Protein AF-A0A6V8CZD9-F1 (afdb_monomer_lite)

Secondary structure (DSSP, 8-state):
-TTHHHHHHHHHHHHIIIIIHHHHTTT-EEEEEEETTEEEEEES-SSHHHHHHHHTSTTTHHHHHHHHHHHHHHHHHHHHHHHHHTTSSSS--HHHHHHHHHHHHHHHHHHHHHHHHHHHS----S--S-TTTHHHHHHHHHHHHHHHHHHHHHHHHHHHHHTT--HHHHHHHHHHHHHHHHHHHHHHHHHHHHHHHHHHHHHHHTTPPPSS--SPPPHHHHHHHHHH-

Radius of gyration: 22.74 Å; chains: 1; bounding box: 54×52×62 Å

pLDDT: mean 83.93, std 11.44, range [39.75, 96.62]

Foldseek 3Di:
DLCPLLVQLVVVLVCCVVPPQLVVCAQPWDWDDPDDLDTAIDGQHNDSVSSVVVCVDPVNVVVVVLVSLLSSLVSSVVSQVVCVVVVVDPHHDPVSNVSSCCSNVVSLLLLLLVLLLPVPPDDDDPDDDDPPPPPVVSVVNSVVSSVVQLVVLVVQLVVCVVVVHDPVVSVVVSSCSSCVSNVVSVVVVVVVVVSLVLSQLVCQLVQHAHSSGNDGHDPVSNVVSVVVD

Sequence (229 aa):
MALIPFFFAATTAYLFWNSVVPRQLRGLQVAFQTGDKRYEVHNVTKSVDDARNLLQSKGMRFGVTTYLFALTGVLILVFEFLMTKYEFSNGYHAPSIIIALLFIAIPAIISSGSSLGAQVVKPLGDGKATLQNSDIWRNYSYVVLTIAWMIFVAIIAVLLSSQNIASPRVFSICAFVAFSPAILAYGRVLGSSWQALKQSSQKIAQGQASPFHNHQPNAKQQAIAQIVN

Structure (mmCIF, N/CA/C/O backbone):
data_AF-A0A6V8CZD9-F1
#
_entry.id   AF-A0A6V8CZD9-F1
#
loop_
_atom_site.group_PDB
_atom_site.id
_atom_site.type_symbol
_atom_site.label_atom_id
_atom_site.label_alt_id
_atom_site.label_comp_id
_atom_site.label_asym_id
_atom_site.label_entity_id
_atom_site.label_seq_id
_atom_site.pdbx_PDB_ins_code
_atom_site.Cartn_x
_atom_site.Cartn_y
_atom_site.Cartn_z
_atom_site.occupancy
_atom_site.B_iso_or_equiv
_atom_site.auth_seq_id
_atom_site.auth_comp_id
_atom_site.auth_asym_id
_atom_site.auth_atom_id
_atom_site.pdbx_PDB_model_num
ATOM 1 N N . MET A 1 1 ? 0.560 -9.466 -28.053 1.00 59.09 1 MET A N 1
ATOM 2 C CA . MET A 1 1 ? -0.791 -8.886 -27.845 1.00 59.09 1 MET A CA 1
ATOM 3 C C . MET A 1 1 ? -0.796 -8.139 -26.511 1.00 59.09 1 MET A C 1
ATOM 5 O O . MET A 1 1 ? -1.166 -8.706 -25.491 1.00 59.09 1 MET A O 1
ATOM 9 N N . ALA A 1 2 ? -0.355 -6.878 -26.497 1.00 68.88 2 ALA A N 1
ATOM 10 C CA . ALA A 1 2 ? -0.074 -6.143 -25.256 1.00 68.88 2 ALA A CA 1
ATOM 11 C C . ALA A 1 2 ? -1.314 -5.818 -24.396 1.00 68.88 2 ALA A C 1
ATOM 13 O O . ALA A 1 2 ? -1.162 -5.463 -23.238 1.00 68.88 2 ALA A O 1
ATOM 14 N N . LEU A 1 3 ? -2.534 -5.932 -24.939 1.00 80.31 3 LEU A N 1
ATOM 15 C CA . LEU A 1 3 ? -3.785 -5.561 -24.258 1.00 80.31 3 LEU A CA 1
ATOM 16 C C . LEU A 1 3 ? -4.370 -6.670 -23.369 1.00 80.31 3 LEU A C 1
ATOM 18 O O . LEU A 1 3 ? -5.167 -6.390 -22.474 1.00 80.31 3 LEU A O 1
ATOM 22 N N . ILE A 1 4 ? -3.974 -7.923 -23.596 1.00 86.06 4 ILE A N 1
ATOM 23 C CA . ILE A 1 4 ? -4.548 -9.081 -22.900 1.00 86.06 4 ILE A CA 1
ATOM 24 C C . ILE A 1 4 ? -4.240 -9.051 -21.386 1.00 86.06 4 ILE A C 1
ATOM 26 O O . ILE A 1 4 ? -5.175 -9.222 -20.599 1.00 86.06 4 ILE A O 1
ATOM 30 N N . PRO A 1 5 ? -3.000 -8.757 -20.936 1.00 87.38 5 PRO A N 1
ATOM 31 C CA . PRO A 1 5 ? -2.693 -8.628 -19.510 1.00 87.38 5 PRO A CA 1
ATOM 32 C C . PRO A 1 5 ? -3.523 -7.547 -18.814 1.00 87.38 5 PRO A C 1
ATOM 34 O O . PRO A 1 5 ? -3.985 -7.756 -17.695 1.00 87.38 5 PRO A O 1
ATOM 37 N N . PHE A 1 6 ? -3.784 -6.423 -19.489 1.00 90.62 6 PHE A N 1
ATOM 38 C CA . PHE A 1 6 ? -4.622 -5.353 -18.943 1.00 90.62 6 PHE A CA 1
ATOM 39 C C . PHE A 1 6 ? -6.068 -5.794 -18.758 1.00 90.62 6 PHE A C 1
ATOM 41 O O . PHE A 1 6 ? -6.658 -5.513 -17.718 1.00 90.62 6 PHE A O 1
ATOM 48 N N . PHE A 1 7 ? -6.635 -6.502 -19.737 1.00 92.06 7 PHE A N 1
ATOM 49 C CA . PHE A 1 7 ? -8.008 -6.992 -19.648 1.00 92.06 7 PHE A CA 1
ATOM 50 C C . PHE A 1 7 ? -8.188 -7.967 -18.477 1.00 92.06 7 PHE A C 1
ATOM 52 O O . PHE A 1 7 ? -9.113 -7.811 -17.673 1.00 92.06 7 PHE A O 1
ATOM 59 N N . PHE A 1 8 ? -7.278 -8.936 -18.328 1.00 92.44 8 PHE A N 1
ATOM 60 C CA . PHE A 1 8 ? -7.327 -9.878 -17.209 1.00 92.44 8 PHE A CA 1
ATOM 61 C C . PHE A 1 8 ? -7.055 -9.201 -15.865 1.00 92.44 8 PHE A C 1
ATOM 63 O O . PHE A 1 8 ? -7.759 -9.487 -14.893 1.00 92.44 8 PHE A O 1
ATOM 70 N N . ALA A 1 9 ? -6.101 -8.268 -15.802 1.00 93.19 9 ALA A N 1
ATOM 71 C CA . ALA A 1 9 ? -5.822 -7.499 -14.593 1.00 93.19 9 ALA A CA 1
ATOM 72 C C . ALA A 1 9 ? -7.031 -6.663 -14.161 1.00 93.19 9 ALA A C 1
ATOM 74 O O . ALA A 1 9 ? -7.436 -6.741 -13.003 1.00 93.19 9 ALA A O 1
ATOM 75 N N . ALA A 1 10 ? -7.653 -5.928 -15.086 1.00 92.56 10 ALA A N 1
ATOM 76 C CA . ALA A 1 10 ? -8.826 -5.104 -14.812 1.00 92.56 10 ALA A CA 1
ATOM 77 C C . ALA A 1 10 ? -10.026 -5.952 -14.370 1.00 92.56 10 ALA A C 1
ATOM 79 O O . ALA A 1 10 ? -10.669 -5.636 -13.370 1.00 92.56 10 ALA A O 1
ATOM 80 N N . THR A 1 11 ? -10.292 -7.065 -15.061 1.00 93.31 11 THR A N 1
ATOM 81 C CA . THR A 1 11 ? -11.388 -7.981 -14.707 1.00 93.31 11 THR A CA 1
ATOM 82 C C . THR A 1 11 ? -11.168 -8.592 -13.324 1.00 93.31 11 THR A C 1
ATOM 84 O O . THR A 1 11 ? -12.071 -8.595 -12.487 1.00 93.31 11 THR A O 1
ATOM 87 N N . THR A 1 12 ? -9.949 -9.054 -13.039 1.00 93.25 12 THR A N 1
ATOM 88 C CA . THR A 1 12 ? -9.606 -9.653 -11.742 1.00 93.25 12 THR A CA 1
ATOM 89 C C . THR A 1 12 ? -9.672 -8.621 -10.617 1.00 93.25 12 THR A C 1
ATOM 91 O O . THR A 1 12 ? -10.257 -8.895 -9.570 1.00 93.25 12 THR A O 1
ATOM 94 N N . ALA A 1 13 ? -9.148 -7.411 -10.837 1.00 92.25 13 ALA A N 1
ATOM 95 C CA . ALA A 1 13 ? -9.228 -6.314 -9.876 1.00 92.25 13 ALA A CA 1
ATOM 96 C C . ALA A 1 13 ? -10.684 -5.907 -9.597 1.00 92.25 13 ALA A C 1
ATOM 98 O O . ALA A 1 13 ? -11.055 -5.699 -8.442 1.00 92.25 13 ALA A O 1
ATOM 99 N N . TYR A 1 14 ? -11.532 -5.860 -10.629 1.00 91.38 14 TYR A N 1
ATOM 100 C CA . TYR A 1 14 ? -12.960 -5.575 -10.489 1.00 91.38 14 TYR A CA 1
ATOM 101 C C . TYR A 1 14 ? -13.687 -6.645 -9.661 1.00 91.38 14 TYR A C 1
ATOM 103 O O . TYR A 1 14 ? -14.445 -6.316 -8.744 1.00 91.38 14 TYR A O 1
ATOM 111 N N . LEU A 1 15 ? -13.424 -7.929 -9.929 1.00 91.50 15 LEU A N 1
ATOM 112 C CA . LEU A 1 15 ? -13.986 -9.038 -9.152 1.00 91.50 15 LEU A CA 1
ATOM 113 C C . LEU A 1 15 ? -13.531 -8.990 -7.691 1.00 91.50 15 LEU A C 1
ATOM 115 O O . LEU A 1 15 ? -14.349 -9.169 -6.782 1.00 91.50 15 LEU A O 1
ATOM 119 N N . PHE A 1 16 ? -12.248 -8.704 -7.466 1.00 89.19 16 PHE A N 1
ATOM 120 C CA . PHE A 1 16 ? -11.675 -8.563 -6.134 1.00 89.19 16 PHE A CA 1
ATOM 121 C C . PHE A 1 16 ? -12.338 -7.417 -5.360 1.00 89.19 16 PHE A C 1
ATOM 123 O O . PHE A 1 16 ? -12.769 -7.600 -4.220 1.00 89.19 16 PHE A O 1
ATOM 130 N N . TRP A 1 17 ? -12.500 -6.263 -6.006 1.00 86.81 17 TRP A N 1
ATOM 131 C CA . TRP A 1 17 ? -13.167 -5.094 -5.443 1.00 86.81 17 TRP A CA 1
ATOM 132 C C . TRP A 1 17 ? -14.630 -5.357 -5.079 1.00 86.81 17 TRP A C 1
ATOM 134 O O . TRP A 1 17 ? -15.055 -5.035 -3.975 1.00 86.81 17 TRP A O 1
ATOM 144 N N . ASN A 1 18 ? -15.411 -5.940 -5.988 1.00 86.12 18 ASN A N 1
ATOM 145 C CA . ASN A 1 18 ? -16.847 -6.101 -5.769 1.00 86.12 18 ASN A CA 1
ATOM 146 C C . ASN A 1 18 ? -17.173 -7.242 -4.792 1.00 86.12 18 ASN A C 1
ATOM 148 O O . ASN A 1 18 ? -18.186 -7.184 -4.099 1.00 86.12 18 ASN A O 1
ATOM 152 N N . SER A 1 19 ? -16.327 -8.276 -4.735 1.00 84.75 19 SER A N 1
ATOM 153 C CA . SER A 1 19 ? -16.650 -9.515 -4.017 1.00 84.75 19 SER A CA 1
ATOM 154 C C . SER A 1 19 ? -15.797 -9.742 -2.778 1.00 84.75 19 SER A C 1
ATOM 156 O O . SER A 1 19 ? -16.325 -10.158 -1.751 1.00 84.75 19 SER A O 1
ATOM 158 N N . VAL A 1 20 ? -14.485 -9.513 -2.855 1.00 86.88 20 VAL A N 1
ATOM 159 C CA . VAL A 1 20 ? -13.558 -9.905 -1.785 1.00 86.88 20 VAL A CA 1
ATOM 160 C C . VAL A 1 20 ? -13.459 -8.803 -0.738 1.00 86.88 20 VAL A C 1
ATOM 162 O O . VAL A 1 20 ? -13.725 -9.065 0.432 1.00 86.88 20 VAL A O 1
ATOM 165 N N . VAL A 1 21 ? -13.156 -7.566 -1.143 1.00 85.81 21 VAL A N 1
ATOM 166 C CA . VAL A 1 21 ? -12.908 -6.453 -0.204 1.00 85.81 21 VAL A CA 1
ATOM 167 C C . VAL A 1 21 ? -14.079 -6.216 0.769 1.00 85.81 21 VAL A C 1
ATOM 169 O O . VAL A 1 21 ? -13.838 -6.184 1.977 1.00 85.81 21 VAL A O 1
ATOM 172 N N . PRO A 1 22 ? -15.350 -6.134 0.326 1.00 86.06 22 PRO A N 1
ATOM 173 C CA . PRO A 1 22 ? -16.466 -5.871 1.233 1.00 86.06 22 PRO A CA 1
ATOM 174 C C . PRO A 1 22 ? -16.737 -7.044 2.182 1.00 86.06 22 PRO A C 1
ATOM 176 O O . PRO A 1 22 ? -17.148 -6.840 3.322 1.00 86.06 22 PRO A O 1
ATOM 179 N N . ARG A 1 23 ? -16.472 -8.284 1.742 1.00 87.25 23 ARG A N 1
ATOM 180 C CA . ARG A 1 23 ? -16.624 -9.480 2.584 1.00 87.25 23 ARG A CA 1
ATOM 181 C C . ARG A 1 23 ? -15.571 -9.542 3.686 1.00 87.25 23 ARG A C 1
ATOM 183 O O . ARG A 1 23 ? -15.912 -9.937 4.795 1.00 87.25 23 ARG A O 1
ATOM 190 N N . GLN A 1 24 ? -14.334 -9.128 3.399 1.00 84.69 24 GLN A N 1
ATOM 191 C CA . GLN A 1 24 ? -13.255 -9.069 4.396 1.00 84.69 24 GLN A CA 1
ATOM 192 C C . GLN A 1 24 ? -13.510 -8.014 5.478 1.00 84.69 24 GLN A C 1
ATOM 194 O O . GLN A 1 24 ? -13.049 -8.152 6.604 1.00 84.69 24 GLN A O 1
ATOM 199 N N . LEU A 1 25 ? -14.270 -6.971 5.146 1.00 82.94 25 LEU A N 1
ATOM 200 C CA . LEU A 1 25 ? -14.607 -5.886 6.064 1.00 82.94 25 LEU A CA 1
ATOM 201 C C . LEU A 1 25 ? -15.956 -6.081 6.760 1.00 82.94 25 LEU A C 1
ATOM 203 O O . LEU A 1 25 ? -16.438 -5.154 7.405 1.00 82.94 25 LEU A O 1
ATOM 207 N N . ARG A 1 26 ? -16.587 -7.254 6.640 1.00 85.06 26 ARG A N 1
ATOM 208 C CA . ARG A 1 26 ? -17.823 -7.575 7.363 1.00 85.06 26 ARG A CA 1
ATOM 209 C C . ARG A 1 26 ? -17.506 -7.849 8.834 1.00 85.06 26 ARG A C 1
ATOM 211 O O . ARG A 1 26 ? -16.735 -8.757 9.128 1.00 85.06 26 ARG A O 1
ATOM 218 N N . GLY A 1 27 ? -18.164 -7.131 9.744 1.00 81.31 27 GLY A N 1
ATOM 219 C CA . GLY A 1 27 ? -17.922 -7.268 11.184 1.00 81.31 27 GLY A CA 1
ATOM 220 C C . GLY A 1 27 ? -16.713 -6.465 11.663 1.00 81.31 27 GLY A C 1
ATOM 221 O O . GLY A 1 27 ? -16.071 -6.849 12.638 1.00 81.31 27 GLY A O 1
ATOM 222 N N . LEU A 1 28 ? -16.377 -5.374 10.967 1.00 83.31 28 LEU A N 1
ATOM 223 C CA . LEU A 1 28 ? -15.289 -4.486 11.355 1.00 83.31 28 LEU A CA 1
ATOM 224 C C . LEU A 1 28 ? -15.624 -3.832 12.699 1.00 83.31 28 LEU A C 1
ATOM 226 O O . LEU A 1 28 ? -16.658 -3.177 12.846 1.00 83.31 28 LEU A O 1
ATOM 230 N N . GLN A 1 29 ? -14.723 -3.991 13.662 1.00 81.88 29 GLN A N 1
ATOM 231 C CA . GLN A 1 29 ? -14.836 -3.444 15.008 1.00 81.88 29 GLN A CA 1
ATOM 232 C C . GLN A 1 29 ? -13.717 -2.444 15.264 1.00 81.88 29 GLN A C 1
ATOM 234 O O . GLN A 1 29 ? -12.562 -2.697 14.924 1.00 81.88 29 GLN A O 1
ATOM 239 N N . VAL A 1 30 ? -14.058 -1.319 15.887 1.00 78.38 30 VAL A N 1
ATOM 240 C CA . VAL A 1 30 ? -13.087 -0.320 16.344 1.00 78.38 30 VAL A CA 1
ATOM 241 C C . VAL A 1 30 ? -13.185 -0.212 17.855 1.00 78.38 30 VAL A C 1
ATOM 243 O O . VAL A 1 30 ? -14.279 -0.096 18.399 1.00 78.38 30 VAL A O 1
ATOM 246 N N . ALA A 1 31 ? -12.036 -0.267 18.524 1.00 77.50 31 ALA A N 1
ATOM 247 C CA . ALA A 1 31 ? -11.925 -0.124 19.967 1.00 77.50 31 ALA A CA 1
ATOM 248 C C . ALA A 1 31 ? -11.408 1.279 20.310 1.00 77.50 31 ALA A C 1
ATOM 250 O O . ALA A 1 31 ? -10.300 1.645 19.917 1.00 77.50 31 ALA A O 1
ATOM 251 N N . PHE A 1 32 ? -12.192 2.048 21.059 1.00 77.19 32 PHE A N 1
ATOM 252 C CA . PHE A 1 32 ? -11.796 3.342 21.607 1.00 77.19 32 PHE A CA 1
ATOM 253 C C . PHE A 1 32 ? -11.328 3.177 23.045 1.00 77.19 32 PHE A C 1
ATOM 255 O O . PHE A 1 32 ? -11.946 2.454 23.820 1.00 77.19 32 PHE A O 1
ATOM 262 N N . GLN A 1 33 ? -10.238 3.844 23.413 1.00 74.75 33 GLN A N 1
ATOM 263 C CA . GLN A 1 33 ? -9.756 3.843 24.788 1.00 74.75 33 GLN A CA 1
ATOM 264 C C . GLN A 1 33 ? -10.493 4.924 25.594 1.00 74.75 33 GLN A C 1
ATOM 266 O O . GLN A 1 33 ? -10.254 6.111 25.394 1.00 74.75 33 GLN A O 1
ATOM 271 N N . THR A 1 34 ? -11.364 4.516 26.518 1.00 75.56 34 THR A N 1
ATOM 272 C CA . THR A 1 34 ? -12.165 5.418 27.377 1.00 75.56 34 THR A CA 1
ATOM 273 C C . THR A 1 34 ? -11.516 5.643 28.754 1.00 75.56 34 THR A C 1
ATOM 275 O O . THR A 1 34 ? -11.929 6.509 29.519 1.00 75.56 34 THR A O 1
ATOM 278 N N . GLY A 1 35 ? -10.479 4.874 29.105 1.00 75.25 35 GLY A N 1
ATOM 279 C CA . GLY A 1 35 ? -9.715 5.046 30.345 1.00 75.25 35 GLY A CA 1
ATOM 280 C C . GLY A 1 35 ? -8.470 4.160 30.403 1.00 75.25 35 GLY A C 1
ATOM 281 O O . GLY A 1 35 ? -8.126 3.501 29.417 1.00 75.25 35 GLY A O 1
ATOM 282 N N . ASP A 1 36 ? -7.800 4.114 31.559 1.00 76.12 36 ASP A N 1
ATOM 283 C CA . ASP A 1 36 ? -6.637 3.239 31.746 1.00 76.12 36 ASP A CA 1
ATOM 284 C C . ASP A 1 36 ? -7.051 1.773 31.558 1.00 76.12 36 ASP A C 1
ATOM 286 O O . ASP A 1 36 ? -7.856 1.234 32.323 1.00 76.12 36 ASP A O 1
ATOM 290 N N . LYS A 1 37 ? -6.577 1.170 30.461 1.00 67.19 37 LYS A N 1
ATOM 291 C CA . LYS A 1 37 ? -6.957 -0.175 30.005 1.00 67.19 37 LYS A CA 1
ATOM 292 C C . LYS A 1 37 ? -8.479 -0.376 29.987 1.00 67.19 37 LYS A C 1
ATOM 294 O O . LYS A 1 37 ? -8.981 -1.413 30.406 1.00 67.19 37 LYS A O 1
ATOM 299 N N . ARG A 1 38 ? -9.268 0.608 29.559 1.00 73.50 38 ARG A N 1
ATOM 300 C CA . ARG A 1 38 ? -10.705 0.408 29.307 1.00 73.50 38 ARG A CA 1
ATOM 301 C C . ARG A 1 38 ? -11.004 0.754 27.865 1.00 73.50 38 ARG A C 1
ATOM 303 O O . ARG A 1 38 ? -10.753 1.880 27.449 1.00 73.50 38 ARG A O 1
ATOM 310 N N . TYR A 1 39 ? -11.533 -0.230 27.144 1.00 77.31 39 TYR A N 1
ATOM 311 C CA . TYR A 1 39 ? -11.883 -0.102 25.740 1.00 77.31 39 TYR A CA 1
ATOM 312 C C . TYR A 1 39 ? -13.386 -0.233 25.546 1.00 77.31 39 TYR A C 1
ATOM 314 O O . TYR A 1 39 ? -14.012 -1.121 26.127 1.00 77.31 39 TYR A O 1
ATOM 322 N N . GLU A 1 40 ? -13.933 0.629 24.704 1.00 78.69 40 GLU A N 1
ATOM 323 C CA . GLU A 1 40 ? -15.295 0.560 24.200 1.00 78.69 40 GLU A CA 1
ATOM 324 C C . GLU A 1 40 ? -15.244 0.160 22.726 1.00 78.69 40 GLU A C 1
ATOM 326 O O . GLU A 1 40 ? -14.544 0.790 21.933 1.00 78.69 40 GLU A O 1
ATOM 331 N N . VAL A 1 41 ? -15.928 -0.925 22.363 1.00 78.75 41 VAL A N 1
ATOM 332 C CA . VAL A 1 41 ? -15.875 -1.476 21.006 1.00 78.75 41 VAL A CA 1
ATOM 333 C C . VAL A 1 41 ? -17.155 -1.136 20.270 1.00 78.75 41 VAL A C 1
ATOM 335 O O . VAL A 1 41 ? -18.250 -1.501 20.693 1.00 78.75 41 VAL A O 1
ATOM 338 N N . HIS A 1 42 ? -17.014 -0.446 19.145 1.00 80.94 42 HIS A N 1
ATOM 339 C CA . HIS A 1 42 ? -18.118 -0.098 18.263 1.00 80.94 42 HIS A CA 1
ATOM 340 C C . HIS A 1 42 ? -18.019 -0.931 16.987 1.00 80.94 42 HIS A C 1
ATOM 342 O O . HIS A 1 42 ? -16.967 -1.010 16.350 1.00 80.94 42 HIS A O 1
ATOM 348 N N . ASN A 1 43 ? -19.129 -1.563 16.605 1.00 78.50 43 ASN A N 1
ATOM 349 C CA . ASN A 1 43 ? -19.229 -2.239 15.315 1.00 78.50 43 ASN A CA 1
ATOM 350 C C . ASN A 1 43 ? -19.420 -1.183 14.224 1.00 78.50 43 ASN A C 1
ATOM 352 O O . ASN A 1 43 ? -20.449 -0.510 14.191 1.00 78.50 43 ASN A O 1
ATOM 356 N N . VAL A 1 44 ? -18.443 -1.066 13.329 1.00 79.25 44 VAL A N 1
ATOM 357 C CA . VAL A 1 44 ? -18.477 -0.133 12.196 1.00 79.25 44 VAL A CA 1
ATOM 358 C C . VAL A 1 44 ? -19.282 -0.715 11.036 1.00 79.25 44 VAL A C 1
ATOM 360 O O . VAL A 1 44 ? -19.973 0.020 10.338 1.00 79.25 44 VAL A O 1
ATOM 363 N N . THR A 1 45 ? -19.232 -2.034 10.835 1.00 83.00 45 THR A N 1
ATOM 364 C CA . THR A 1 45 ? -19.984 -2.723 9.776 1.00 83.00 45 THR A CA 1
ATOM 365 C C . THR A 1 45 ? -20.658 -3.972 10.337 1.00 83.00 45 THR A C 1
ATOM 367 O O . THR A 1 45 ? -20.028 -4.776 11.027 1.00 83.00 45 THR A O 1
ATOM 370 N N . LYS A 1 46 ? -21.947 -4.165 10.044 1.00 82.75 46 LYS A N 1
ATOM 371 C CA . LYS A 1 46 ? -22.678 -5.392 10.411 1.00 82.75 46 LYS A CA 1
ATOM 372 C C . LYS A 1 46 ? -22.890 -6.283 9.191 1.00 82.75 46 LYS A C 1
ATOM 374 O O . LYS A 1 46 ? -22.794 -7.505 9.292 1.00 82.75 46 LYS A O 1
ATOM 379 N N . SER A 1 47 ? -23.128 -5.672 8.033 1.00 89.12 47 SER A N 1
ATOM 380 C CA . SER A 1 47 ? -23.352 -6.352 6.757 1.00 89.12 47 SER A CA 1
ATOM 381 C C . SER A 1 47 ? -22.247 -6.065 5.729 1.00 89.12 47 SER A C 1
ATOM 383 O O . SER A 1 47 ? -21.389 -5.199 5.915 1.00 89.12 47 SER A O 1
ATOM 385 N N . VAL A 1 48 ? -22.263 -6.817 4.624 1.00 85.12 48 VAL A N 1
ATOM 386 C CA . VAL A 1 48 ? -21.396 -6.557 3.459 1.00 85.12 48 VAL A CA 1
ATOM 387 C C . VAL A 1 48 ? -21.773 -5.229 2.789 1.00 85.12 48 VAL A C 1
ATOM 389 O O . VAL A 1 48 ? -20.896 -4.523 2.293 1.00 85.12 48 VAL A O 1
ATOM 392 N N . ASP A 1 49 ? -23.055 -4.861 2.824 1.00 86.19 49 ASP A N 1
ATOM 393 C CA . ASP A 1 49 ? -23.552 -3.605 2.259 1.00 86.19 49 ASP A CA 1
ATOM 394 C C . ASP A 1 49 ? -23.091 -2.397 3.080 1.00 86.19 49 ASP A C 1
ATOM 396 O O . ASP A 1 49 ? -22.664 -1.397 2.505 1.00 86.19 49 ASP A O 1
ATOM 400 N N . ASP A 1 50 ? -23.047 -2.513 4.412 1.00 86.81 50 ASP A N 1
ATOM 401 C CA . ASP A 1 50 ? -22.474 -1.477 5.284 1.00 86.81 50 ASP A CA 1
ATOM 402 C C . ASP A 1 50 ? -20.996 -1.248 4.954 1.00 86.81 50 ASP A C 1
ATOM 404 O O . ASP A 1 50 ? -20.546 -0.109 4.827 1.00 86.81 50 ASP A O 1
ATOM 408 N N . ALA A 1 51 ? -20.238 -2.335 4.767 1.00 85.38 51 ALA A N 1
ATOM 409 C CA . ALA A 1 51 ? -18.839 -2.260 4.365 1.00 85.38 51 ALA A CA 1
ATOM 410 C C . ALA A 1 51 ? -18.683 -1.603 2.987 1.00 85.38 51 ALA A C 1
ATOM 412 O O . ALA A 1 51 ? -17.813 -0.753 2.804 1.00 85.38 51 ALA A O 1
ATOM 413 N N . ARG A 1 52 ? -19.552 -1.932 2.024 1.00 85.81 52 ARG A N 1
ATOM 414 C CA . ARG A 1 52 ? -19.555 -1.300 0.699 1.00 85.81 52 ARG A CA 1
A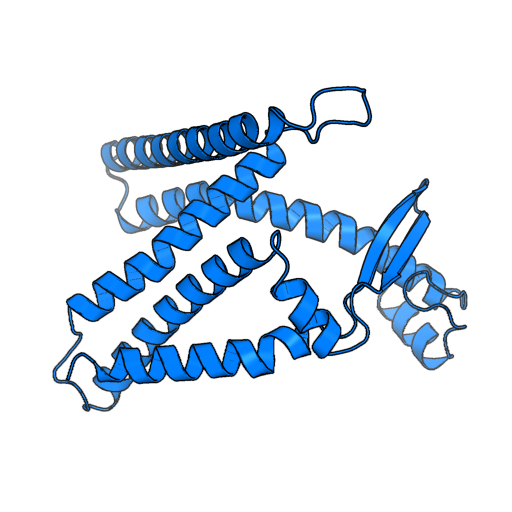TOM 415 C C . ARG A 1 52 ? -19.842 0.201 0.788 1.00 85.81 52 ARG A C 1
ATOM 417 O O . ARG A 1 52 ? -19.110 0.988 0.189 1.00 85.81 52 ARG A O 1
ATOM 424 N N . ASN A 1 53 ? -20.842 0.599 1.572 1.00 87.50 53 ASN A N 1
ATOM 425 C CA . ASN A 1 53 ? -21.197 2.001 1.798 1.00 87.50 53 ASN A CA 1
ATOM 426 C C . ASN A 1 53 ? -20.054 2.773 2.472 1.00 87.50 53 ASN A C 1
ATOM 428 O O . ASN A 1 53 ? -19.718 3.882 2.049 1.00 87.50 53 ASN A O 1
ATOM 432 N N . LEU A 1 54 ? -19.393 2.166 3.463 1.00 86.25 54 LEU A N 1
ATOM 433 C CA . LEU A 1 54 ? -18.226 2.743 4.130 1.00 86.25 54 LEU A CA 1
ATOM 434 C C . LEU A 1 54 ? -17.069 2.968 3.151 1.00 86.25 54 LEU A C 1
ATOM 436 O O . LEU A 1 54 ? -16.477 4.049 3.127 1.00 86.25 54 LEU A O 1
ATOM 440 N N . LEU A 1 55 ? -16.760 1.977 2.314 1.00 85.00 55 LEU A N 1
ATOM 441 C CA . LEU A 1 55 ? -15.698 2.083 1.313 1.00 85.00 55 LEU A CA 1
ATOM 442 C C . LEU A 1 55 ? -16.000 3.134 0.235 1.00 85.00 55 LEU A C 1
ATOM 444 O O . LEU A 1 55 ? -15.087 3.769 -0.292 1.00 85.00 55 LEU A O 1
ATOM 448 N N . GLN A 1 56 ? -17.280 3.346 -0.073 1.00 84.56 56 GLN A N 1
ATOM 449 C CA . GLN A 1 56 ? -17.748 4.378 -0.995 1.00 84.56 56 GLN A CA 1
ATOM 450 C C . GLN A 1 56 ? -17.875 5.765 -0.347 1.00 84.56 56 GLN A C 1
ATOM 452 O O . GLN A 1 56 ? -18.240 6.722 -1.036 1.00 84.56 56 GLN A O 1
ATOM 457 N N . SER A 1 57 ? -17.560 5.925 0.940 1.00 86.81 57 SER A N 1
ATOM 458 C CA . SER A 1 57 ? -17.567 7.231 1.603 1.00 86.81 57 SER A CA 1
ATOM 459 C C . SER A 1 57 ? -16.444 8.143 1.088 1.00 86.81 57 SER A C 1
ATOM 461 O O . SER A 1 57 ? -15.374 7.686 0.678 1.00 86.81 57 SER A O 1
ATOM 463 N N . LYS A 1 58 ? -16.665 9.465 1.123 1.00 75.81 58 LYS A N 1
ATOM 464 C CA . LYS A 1 58 ? -15.721 10.470 0.590 1.00 75.81 58 LYS A CA 1
ATOM 465 C C . LYS A 1 58 ? -14.310 10.349 1.191 1.00 75.81 58 LYS A C 1
ATOM 467 O O . LYS A 1 58 ? -13.340 10.555 0.471 1.00 75.81 58 LYS A O 1
ATOM 472 N N . GLY A 1 59 ? -14.199 9.977 2.469 1.00 75.81 59 GLY A N 1
ATOM 473 C CA . GLY A 1 59 ? -12.912 9.801 3.153 1.00 75.81 59 GLY A CA 1
ATOM 474 C C . GLY A 1 59 ? -12.159 8.524 2.762 1.00 75.81 59 GLY A C 1
ATOM 475 O O . GLY A 1 59 ? -10.933 8.525 2.747 1.00 75.81 59 GLY A O 1
ATOM 476 N N . MET A 1 60 ? -12.871 7.451 2.402 1.00 81.50 60 MET A N 1
ATOM 477 C CA . MET A 1 60 ? -12.269 6.138 2.132 1.00 81.50 60 MET A CA 1
ATOM 478 C C . MET A 1 60 ? -11.941 5.916 0.648 1.00 81.50 60 MET A C 1
ATOM 480 O O . MET A 1 60 ? -11.003 5.186 0.323 1.00 81.50 60 MET A O 1
ATOM 484 N N . ARG A 1 61 ? -12.651 6.602 -0.263 1.00 81.12 61 ARG A N 1
ATOM 485 C CA . ARG A 1 61 ? -12.454 6.497 -1.724 1.00 81.12 61 ARG A CA 1
ATOM 486 C C . ARG A 1 61 ? -11.001 6.661 -2.154 1.00 81.12 61 ARG A C 1
ATOM 488 O O . ARG A 1 61 ? -10.554 5.940 -3.041 1.00 81.12 61 ARG A O 1
ATOM 495 N N . PHE A 1 62 ? -10.266 7.587 -1.540 1.00 80.88 62 PHE A N 1
ATOM 496 C CA . PHE A 1 62 ? -8.870 7.837 -1.900 1.00 80.88 62 PHE A CA 1
ATOM 497 C C . PHE A 1 62 ? -7.966 6.643 -1.566 1.00 80.88 62 PHE A C 1
ATOM 499 O O . PHE A 1 62 ? -7.224 6.174 -2.430 1.00 80.88 62 PHE A O 1
ATOM 506 N N . GLY A 1 63 ? -8.076 6.103 -0.347 1.00 82.62 63 GLY A N 1
ATOM 507 C CA . GLY A 1 63 ? -7.313 4.924 0.074 1.00 82.62 63 GLY A CA 1
ATOM 508 C C . GLY A 1 63 ? -7.668 3.690 -0.752 1.00 82.62 63 GLY A C 1
ATOM 509 O O . GLY A 1 63 ? -6.783 2.991 -1.238 1.00 82.62 63 GLY A O 1
ATOM 510 N N . VAL A 1 64 ? -8.962 3.484 -1.003 1.00 86.31 64 VAL A N 1
ATOM 511 C CA . VAL A 1 64 ? -9.466 2.402 -1.861 1.00 86.31 64 VAL A CA 1
ATOM 512 C C . VAL A 1 64 ? -8.915 2.501 -3.278 1.00 86.31 64 VAL A C 1
ATOM 514 O O . VAL A 1 64 ? -8.422 1.516 -3.814 1.00 86.31 64 VAL A O 1
ATOM 517 N N . THR A 1 65 ? -8.980 3.682 -3.891 1.00 88.00 65 THR A N 1
ATOM 518 C CA . THR A 1 65 ? -8.498 3.884 -5.262 1.00 88.00 65 THR A CA 1
ATOM 519 C C . THR A 1 65 ? -7.000 3.606 -5.330 1.00 88.00 65 THR A C 1
ATOM 521 O O . THR A 1 65 ? -6.561 2.814 -6.153 1.00 88.00 65 THR A O 1
ATOM 524 N N . THR A 1 66 ? -6.229 4.167 -4.397 1.00 89.12 66 THR A N 1
ATOM 525 C CA . THR A 1 66 ? -4.779 3.947 -4.277 1.00 89.12 66 THR A CA 1
ATOM 526 C C . THR A 1 66 ? -4.434 2.457 -4.160 1.00 89.12 66 THR A C 1
ATOM 528 O O . THR A 1 66 ? -3.541 1.969 -4.853 1.00 89.12 66 THR A O 1
ATOM 531 N N . TYR A 1 67 ? -5.193 1.712 -3.351 1.00 89.38 67 TYR A N 1
ATOM 532 C CA . TYR A 1 67 ? -5.069 0.261 -3.237 1.00 89.38 67 TYR A CA 1
ATOM 533 C C . TYR A 1 67 ? -5.376 -0.464 -4.556 1.00 89.38 67 TYR A C 1
ATOM 535 O O . TYR A 1 67 ? -4.605 -1.326 -4.975 1.00 89.38 67 TYR A O 1
ATOM 543 N N . LEU A 1 68 ? -6.471 -0.109 -5.235 1.00 91.81 68 LEU A N 1
ATOM 544 C CA . LEU A 1 68 ? -6.860 -0.735 -6.502 1.00 91.81 68 LEU A CA 1
ATOM 545 C C . LEU A 1 68 ? -5.852 -0.461 -7.622 1.00 91.81 68 LEU A C 1
ATOM 547 O O . LEU A 1 68 ? -5.596 -1.360 -8.420 1.00 91.81 68 LEU A O 1
ATOM 551 N N . PHE A 1 69 ? -5.244 0.727 -7.662 1.00 94.19 69 PHE A N 1
ATOM 552 C CA . PHE A 1 69 ? -4.144 1.029 -8.582 1.00 94.19 69 PHE A CA 1
ATOM 553 C C . PHE A 1 69 ? -2.955 0.093 -8.340 1.00 94.19 69 PHE A C 1
ATOM 555 O O . PHE A 1 69 ? -2.531 -0.590 -9.271 1.00 94.19 69 PHE A O 1
ATOM 562 N N . ALA A 1 70 ? -2.490 -0.023 -7.091 1.00 94.44 70 ALA A N 1
ATOM 563 C CA . ALA A 1 70 ? -1.375 -0.905 -6.743 1.00 94.44 70 ALA A CA 1
ATOM 564 C C . ALA A 1 70 ? -1.677 -2.375 -7.069 1.00 94.44 70 ALA A C 1
ATOM 566 O O . ALA A 1 70 ? -0.868 -3.047 -7.709 1.00 94.44 70 ALA A O 1
ATOM 567 N N . LEU A 1 71 ? -2.865 -2.857 -6.688 1.00 95.06 71 LEU A N 1
ATOM 568 C CA . LEU A 1 71 ? -3.320 -4.216 -6.981 1.00 95.06 71 LEU A CA 1
ATOM 569 C C . LEU A 1 71 ? -3.354 -4.477 -8.490 1.00 95.06 71 LEU A C 1
ATOM 571 O O . LEU A 1 71 ? -2.853 -5.499 -8.948 1.00 95.06 71 LEU A O 1
ATOM 575 N N . THR A 1 72 ? -3.911 -3.545 -9.265 1.00 95.44 72 THR A N 1
ATOM 576 C CA . THR A 1 72 ? -3.983 -3.666 -10.726 1.00 95.44 72 THR A CA 1
ATOM 577 C C . THR A 1 72 ? -2.585 -3.690 -11.340 1.00 95.44 72 THR A C 1
ATOM 579 O O . THR A 1 72 ? -2.326 -4.529 -12.194 1.00 95.44 72 THR A O 1
ATOM 582 N N . GLY A 1 73 ? -1.660 -2.843 -10.876 1.00 95.19 73 GLY A N 1
ATOM 583 C CA . GLY A 1 73 ? -0.264 -2.855 -11.325 1.00 95.19 73 GLY A CA 1
ATOM 584 C C . GLY A 1 73 ? 0.422 -4.201 -11.078 1.00 95.19 73 GLY A C 1
ATOM 585 O O . GLY A 1 73 ? 1.013 -4.772 -11.992 1.00 95.19 73 GLY A O 1
ATOM 586 N N . VAL A 1 74 ? 0.271 -4.765 -9.877 1.00 96.12 74 VAL A N 1
ATOM 587 C CA . VAL A 1 74 ? 0.798 -6.104 -9.560 1.00 96.12 74 VAL A CA 1
ATOM 588 C C . VAL A 1 74 ? 0.157 -7.174 -10.445 1.00 96.12 74 VAL A C 1
ATOM 590 O O . VAL A 1 74 ? 0.864 -8.026 -10.978 1.00 96.12 74 VAL A O 1
ATOM 593 N N . LEU A 1 75 ? -1.160 -7.121 -10.656 1.00 95.88 75 LEU A N 1
ATOM 594 C CA . LEU A 1 75 ? -1.859 -8.068 -11.525 1.00 95.88 75 LEU A CA 1
ATOM 595 C C . LEU A 1 75 ? -1.386 -7.976 -12.979 1.00 95.88 75 LEU A C 1
ATOM 597 O O . LEU A 1 75 ? -1.222 -9.017 -13.607 1.00 95.88 75 LEU A O 1
ATOM 601 N N . ILE A 1 76 ? -1.114 -6.776 -13.504 1.00 95.12 76 ILE A N 1
ATOM 602 C CA . ILE A 1 76 ? -0.537 -6.611 -14.847 1.00 95.12 76 ILE A CA 1
ATOM 603 C C . ILE A 1 76 ? 0.811 -7.338 -14.928 1.00 95.12 76 ILE A C 1
ATOM 605 O O . ILE A 1 76 ? 1.001 -8.119 -15.856 1.00 95.12 76 ILE A O 1
ATOM 609 N N . LEU A 1 77 ? 1.712 -7.159 -13.950 1.00 94.94 77 LEU A N 1
ATOM 610 C CA . LEU A 1 77 ? 2.997 -7.878 -13.925 1.00 94.94 77 LEU A CA 1
ATOM 611 C C . LEU A 1 77 ? 2.811 -9.395 -13.849 1.00 94.94 77 LEU A C 1
ATOM 613 O O . LEU A 1 77 ? 3.501 -10.133 -14.548 1.00 94.94 77 LEU A O 1
ATOM 617 N N . VAL A 1 78 ? 1.876 -9.865 -13.020 1.00 95.00 78 VAL A N 1
ATOM 618 C CA . VAL A 1 78 ? 1.575 -11.295 -12.890 1.00 95.00 78 VAL A CA 1
ATOM 619 C C . VAL A 1 78 ? 1.062 -11.857 -14.213 1.00 95.00 78 VAL A C 1
ATOM 621 O O . VAL A 1 78 ? 1.576 -12.871 -14.673 1.00 95.00 78 VAL A O 1
ATOM 624 N N . PHE A 1 79 ? 0.092 -11.211 -14.859 1.00 93.75 79 PHE A N 1
ATOM 625 C CA . PHE A 1 79 ? -0.435 -11.692 -16.135 1.00 93.75 79 PHE A CA 1
ATOM 626 C C . PHE A 1 79 ? 0.589 -11.587 -17.266 1.00 93.75 79 PHE A C 1
ATOM 628 O O . PHE A 1 79 ? 0.658 -12.499 -18.083 1.00 93.75 79 PHE A O 1
ATOM 635 N N . GLU A 1 80 ? 1.425 -10.549 -17.296 1.00 92.56 80 GLU A N 1
ATOM 636 C CA . GLU A 1 80 ? 2.539 -10.441 -18.247 1.00 92.56 80 GLU A CA 1
ATOM 637 C C . GLU A 1 80 ? 3.537 -11.599 -18.070 1.00 92.56 80 GLU A C 1
ATOM 639 O O . GLU A 1 80 ? 3.936 -12.250 -19.040 1.00 92.56 80 GLU A O 1
ATOM 644 N N . PHE A 1 81 ? 3.891 -11.907 -16.818 1.00 92.94 81 PHE A N 1
ATOM 645 C CA . PHE A 1 81 ? 4.750 -13.037 -16.478 1.00 92.94 81 PHE A CA 1
ATOM 646 C C . PHE A 1 81 ? 4.125 -14.374 -16.891 1.00 92.94 81 PHE A C 1
ATOM 648 O O . PHE A 1 81 ? 4.793 -15.193 -17.517 1.00 92.94 81 PHE A O 1
ATOM 655 N N . LEU A 1 82 ? 2.841 -14.597 -16.590 1.00 92.44 82 LEU A N 1
ATOM 656 C CA . LEU A 1 82 ? 2.139 -15.829 -16.959 1.00 92.44 82 LEU A CA 1
ATOM 657 C C . LEU A 1 82 ? 2.037 -15.988 -18.481 1.00 92.44 82 LEU A C 1
ATOM 659 O O . LEU A 1 82 ? 2.299 -17.071 -18.991 1.00 92.44 82 LEU A O 1
ATOM 663 N N . MET A 1 83 ? 1.714 -14.918 -19.211 1.00 90.31 83 MET A N 1
ATOM 664 C CA . MET A 1 83 ? 1.638 -14.936 -20.678 1.00 90.31 83 MET A CA 1
ATOM 665 C C . MET A 1 83 ? 2.982 -15.284 -21.314 1.00 90.31 83 MET A C 1
ATOM 667 O O . MET A 1 83 ? 3.024 -16.050 -22.272 1.00 90.31 83 MET A O 1
ATOM 671 N N . THR A 1 84 ? 4.076 -14.756 -20.763 1.00 90.00 84 THR A N 1
ATOM 672 C CA . THR A 1 84 ? 5.434 -15.081 -21.220 1.00 90.00 84 THR A CA 1
ATOM 673 C C . THR A 1 84 ? 5.806 -16.522 -20.861 1.00 90.00 84 THR A C 1
ATOM 675 O O . THR A 1 84 ? 6.354 -17.243 -21.686 1.00 90.00 84 THR A O 1
ATOM 678 N N . LYS A 1 85 ? 5.468 -16.978 -19.647 1.00 90.62 85 LYS A N 1
ATOM 679 C CA . LYS A 1 85 ? 5.786 -18.328 -19.159 1.00 90.62 85 LYS A CA 1
ATOM 680 C C . LYS A 1 85 ? 5.044 -19.441 -19.908 1.00 90.62 85 LYS A C 1
ATOM 682 O O . LYS A 1 85 ? 5.597 -20.522 -20.059 1.00 90.62 85 LYS A O 1
ATOM 687 N N . TYR A 1 86 ? 3.807 -19.196 -20.336 1.00 90.81 86 TYR A N 1
ATOM 688 C CA . TYR A 1 86 ? 2.995 -20.152 -21.100 1.00 90.81 86 TYR A CA 1
ATOM 689 C C . TYR A 1 86 ? 3.079 -19.935 -22.622 1.00 90.81 86 TYR A C 1
ATOM 691 O O . TYR A 1 86 ? 2.215 -20.416 -23.346 1.00 90.81 86 TYR A O 1
ATOM 699 N N . GLU A 1 87 ? 4.085 -19.194 -23.103 1.00 84.50 87 GLU A N 1
ATOM 700 C CA . GLU A 1 87 ? 4.362 -18.969 -24.535 1.00 84.50 87 GLU A CA 1
ATOM 701 C C . GLU A 1 87 ? 3.219 -18.298 -25.328 1.00 84.50 87 GLU A C 1
ATOM 703 O O . GLU A 1 87 ? 3.215 -18.278 -26.556 1.00 84.50 87 GLU A O 1
ATOM 708 N N . PHE A 1 88 ? 2.270 -17.652 -24.641 1.00 83.56 88 PHE A N 1
ATOM 709 C CA . PHE A 1 88 ? 1.244 -16.813 -25.276 1.00 83.56 88 PHE A CA 1
ATOM 710 C C . PHE A 1 88 ? 1.797 -15.458 -25.754 1.00 83.56 88 PHE A C 1
ATOM 712 O O . PHE A 1 88 ? 1.123 -14.726 -26.484 1.00 83.56 88 PHE A O 1
ATOM 719 N N . SER A 1 89 ? 3.010 -15.096 -25.326 1.00 83.38 89 SER A N 1
ATOM 720 C CA . SER A 1 89 ? 3.717 -13.879 -25.722 1.00 83.38 89 SER A CA 1
ATOM 721 C C . SER A 1 89 ? 5.176 -14.170 -26.059 1.00 83.38 89 SER A C 1
ATOM 723 O O . SER A 1 89 ? 5.848 -14.891 -25.328 1.00 83.38 89 SER A O 1
ATOM 725 N N . ASN A 1 90 ? 5.696 -13.502 -27.092 1.00 79.88 90 ASN A N 1
ATOM 726 C CA . ASN A 1 90 ? 7.096 -13.589 -27.536 1.00 79.88 90 ASN A CA 1
ATOM 727 C C . ASN A 1 90 ? 8.095 -12.906 -26.575 1.00 79.88 90 ASN A C 1
ATOM 729 O O . ASN A 1 90 ? 9.267 -12.745 -26.907 1.00 79.88 90 ASN A O 1
ATOM 733 N N . GLY A 1 91 ? 7.628 -12.447 -25.412 1.00 84.00 91 GLY A N 1
ATOM 734 C CA . GLY A 1 91 ? 8.421 -11.756 -24.405 1.00 84.00 91 GLY A CA 1
ATOM 735 C C . GLY A 1 91 ? 7.609 -10.736 -23.613 1.00 84.00 91 GLY A C 1
ATOM 736 O O . GLY A 1 91 ? 6.390 -10.615 -23.772 1.00 84.00 91 GLY A O 1
ATOM 737 N N . TYR A 1 92 ? 8.322 -9.986 -22.778 1.00 87.31 92 TYR A N 1
ATOM 738 C CA . TYR A 1 92 ? 7.756 -8.915 -21.972 1.00 87.31 92 TYR A CA 1
ATOM 739 C C . TYR A 1 92 ? 7.520 -7.653 -22.804 1.00 87.31 92 TYR A C 1
ATOM 741 O O . TYR A 1 92 ? 8.445 -7.109 -23.413 1.00 87.31 92 TYR A O 1
ATOM 749 N N . HIS A 1 93 ? 6.299 -7.133 -22.781 1.00 90.31 93 HIS A N 1
ATOM 750 C CA . HIS A 1 93 ? 5.979 -5.876 -23.441 1.00 90.31 93 HIS A CA 1
ATOM 751 C C . HIS A 1 93 ? 6.423 -4.694 -22.562 1.00 90.31 93 HIS A C 1
ATOM 753 O O . HIS A 1 93 ? 5.899 -4.464 -21.474 1.00 90.31 93 HIS A O 1
ATOM 759 N N . ALA A 1 94 ? 7.364 -3.880 -23.048 1.00 88.88 94 ALA A N 1
ATOM 760 C CA . ALA A 1 94 ? 7.849 -2.714 -22.302 1.00 88.88 94 ALA A CA 1
ATOM 761 C C . ALA A 1 94 ? 6.728 -1.749 -21.839 1.00 88.88 94 ALA A C 1
ATOM 763 O O . ALA A 1 94 ? 6.763 -1.326 -20.681 1.00 88.88 94 ALA A O 1
ATOM 764 N N . PRO A 1 95 ? 5.692 -1.437 -22.652 1.00 89.31 95 PRO A N 1
ATOM 765 C CA . PRO A 1 95 ? 4.603 -0.567 -22.208 1.00 89.31 95 PRO A CA 1
ATOM 766 C C . PRO A 1 95 ? 3.797 -1.126 -21.027 1.00 89.31 95 PRO A C 1
ATOM 768 O O . PRO A 1 95 ? 3.396 -0.354 -20.156 1.00 89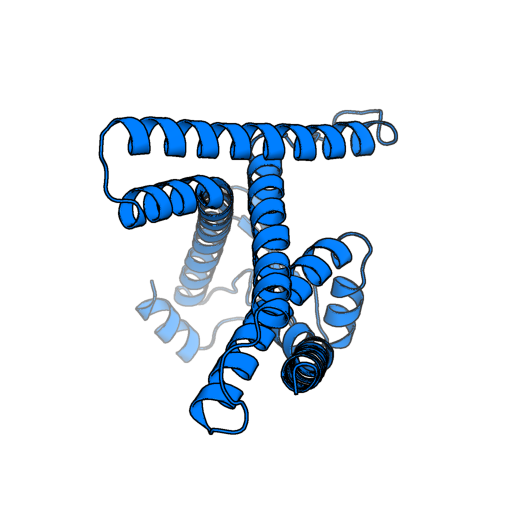.31 95 PRO A O 1
ATOM 771 N N . SER A 1 96 ? 3.569 -2.445 -20.962 1.00 91.19 96 SER A N 1
ATOM 772 C CA . SER A 1 96 ? 2.815 -3.049 -19.856 1.00 91.19 96 SER A CA 1
ATOM 773 C C . SER A 1 96 ? 3.608 -3.015 -18.559 1.00 91.19 96 SER A C 1
ATOM 775 O O . SER A 1 96 ? 3.056 -2.633 -17.528 1.00 91.19 96 SER A O 1
ATOM 777 N N . ILE A 1 97 ? 4.915 -3.285 -18.623 1.00 92.81 97 ILE A N 1
ATOM 778 C CA . ILE A 1 97 ? 5.813 -3.146 -17.473 1.00 92.81 97 ILE A CA 1
ATOM 779 C C . ILE A 1 97 ? 5.829 -1.701 -16.968 1.00 92.81 97 ILE A C 1
ATOM 781 O O . ILE A 1 97 ? 5.665 -1.480 -15.771 1.00 92.81 97 ILE A O 1
ATOM 785 N N . ILE A 1 98 ? 5.990 -0.710 -17.851 1.00 94.06 98 ILE A N 1
ATOM 786 C CA . ILE A 1 98 ? 6.042 0.705 -17.447 1.00 94.06 98 ILE A CA 1
ATOM 787 C C . ILE A 1 98 ? 4.744 1.117 -16.745 1.00 94.06 98 ILE A C 1
ATOM 789 O O . ILE A 1 98 ? 4.791 1.693 -15.658 1.00 94.06 98 ILE A O 1
ATOM 793 N N . ILE A 1 99 ? 3.584 0.793 -17.327 1.00 93.94 99 ILE A N 1
ATOM 794 C CA . ILE A 1 99 ? 2.285 1.128 -16.726 1.00 93.94 99 ILE A CA 1
ATOM 795 C C . ILE A 1 99 ? 2.114 0.421 -15.379 1.00 93.94 99 ILE A C 1
ATOM 797 O O . ILE A 1 99 ? 1.692 1.045 -14.406 1.00 93.94 99 ILE A O 1
ATOM 801 N N . ALA A 1 100 ? 2.488 -0.855 -15.294 1.00 94.88 100 ALA A N 1
ATOM 802 C CA . ALA A 1 100 ? 2.407 -1.611 -14.056 1.00 94.88 100 ALA A CA 1
ATOM 803 C C . ALA A 1 100 ? 3.295 -1.021 -12.950 1.00 94.88 100 ALA A C 1
ATOM 805 O O . ALA A 1 100 ? 2.845 -0.860 -11.815 1.00 94.88 100 ALA A O 1
ATOM 806 N N . LEU A 1 101 ? 4.529 -0.633 -13.285 1.00 94.88 101 LEU A N 1
ATOM 807 C CA . LEU A 1 101 ? 5.446 0.015 -12.351 1.00 94.88 101 LEU A CA 1
ATOM 808 C C . LEU A 1 101 ? 4.922 1.377 -11.890 1.00 94.88 101 LEU A C 1
ATOM 810 O O . LEU A 1 101 ? 5.012 1.668 -10.702 1.00 94.88 101 LEU A O 1
ATOM 814 N N . LEU A 1 102 ? 4.318 2.183 -12.770 1.00 94.94 102 LEU A N 1
ATOM 815 C CA . LEU A 1 102 ? 3.665 3.439 -12.375 1.00 94.94 102 LEU A CA 1
ATOM 816 C C . LEU A 1 102 ? 2.502 3.191 -11.407 1.00 94.94 102 LEU A C 1
ATOM 818 O O . LEU A 1 102 ? 2.377 3.884 -10.396 1.00 94.94 102 LEU A O 1
ATOM 822 N N . PHE A 1 103 ? 1.685 2.174 -11.687 1.00 95.50 103 PHE A N 1
ATOM 823 C CA . PHE A 1 103 ? 0.546 1.784 -10.855 1.00 95.50 103 PHE A CA 1
ATOM 824 C C . PHE A 1 103 ? 0.967 1.263 -9.479 1.00 95.50 103 PHE A C 1
ATOM 826 O O . PHE A 1 103 ? 0.182 1.351 -8.544 1.00 95.50 103 PHE A O 1
ATOM 833 N N . ILE A 1 104 ? 2.198 0.774 -9.329 1.00 94.56 104 ILE A N 1
ATOM 834 C CA . ILE A 1 104 ? 2.774 0.371 -8.040 1.00 94.56 104 ILE A CA 1
ATOM 835 C C . ILE A 1 104 ? 3.459 1.562 -7.350 1.00 94.56 104 ILE A C 1
ATOM 837 O O . ILE A 1 104 ? 3.234 1.812 -6.165 1.00 94.56 104 ILE A O 1
ATOM 841 N N . ALA A 1 105 ? 4.275 2.319 -8.085 1.00 92.00 105 ALA A N 1
ATOM 842 C CA . ALA A 1 105 ? 5.120 3.380 -7.546 1.00 92.00 105 ALA A CA 1
ATOM 843 C C . ALA A 1 105 ? 4.318 4.592 -7.049 1.00 92.00 105 ALA A C 1
ATOM 845 O O . ALA A 1 105 ? 4.619 5.124 -5.981 1.00 92.00 105 ALA A O 1
ATOM 846 N N . ILE A 1 106 ? 3.282 5.019 -7.780 1.00 92.12 106 ILE A N 1
ATOM 847 C CA . ILE A 1 106 ? 2.468 6.179 -7.383 1.00 92.12 106 ILE A CA 1
ATOM 848 C C . ILE A 1 106 ? 1.768 5.914 -6.033 1.00 92.12 106 ILE A C 1
ATOM 850 O O . ILE A 1 106 ? 1.976 6.696 -5.100 1.00 92.12 106 ILE A O 1
ATOM 854 N N . PRO A 1 107 ? 1.017 4.806 -5.852 1.00 92.50 107 PRO A N 1
ATOM 855 C CA . PRO A 1 107 ? 0.467 4.431 -4.551 1.00 92.50 107 PRO A CA 1
ATOM 856 C C . PRO A 1 107 ? 1.498 4.281 -3.440 1.00 92.50 107 PRO A C 1
ATOM 858 O O . PRO A 1 107 ? 1.243 4.705 -2.315 1.00 92.50 107 PRO A O 1
ATOM 861 N N . ALA A 1 108 ? 2.664 3.710 -3.745 1.00 90.75 108 ALA A N 1
ATOM 862 C CA . ALA A 1 108 ? 3.753 3.555 -2.788 1.00 90.75 108 ALA A CA 1
ATOM 863 C C . ALA A 1 108 ? 4.223 4.907 -2.219 1.00 90.75 108 ALA A C 1
ATOM 865 O O . ALA A 1 108 ? 4.329 5.062 -0.999 1.00 90.75 108 ALA A O 1
ATOM 866 N N . ILE A 1 109 ? 4.434 5.905 -3.085 1.00 90.94 109 ILE A N 1
ATOM 867 C CA . ILE A 1 109 ? 4.842 7.260 -2.684 1.00 90.94 109 ILE A CA 1
ATOM 868 C C . ILE A 1 109 ? 3.734 7.936 -1.866 1.00 90.94 109 ILE A C 1
ATOM 870 O O . ILE A 1 109 ? 3.997 8.463 -0.784 1.00 90.94 109 ILE A O 1
ATOM 874 N N . ILE A 1 110 ? 2.484 7.868 -2.337 1.00 88.88 110 ILE A N 1
ATOM 875 C CA . ILE A 1 110 ? 1.318 8.431 -1.636 1.00 88.88 110 ILE A CA 1
ATOM 876 C C . ILE A 1 110 ? 1.150 7.796 -0.247 1.00 88.88 110 ILE A C 1
ATOM 878 O O . ILE A 1 110 ? 0.875 8.490 0.735 1.00 88.88 110 ILE A O 1
ATOM 882 N N . SER A 1 111 ? 1.335 6.479 -0.134 1.00 88.62 111 SER A N 1
ATOM 883 C CA . SER A 1 111 ? 1.226 5.746 1.130 1.00 88.62 111 SER A CA 1
ATOM 884 C C . SER A 1 111 ? 2.297 6.177 2.128 1.00 88.62 111 SER A C 1
ATOM 886 O O . SER A 1 111 ? 1.993 6.363 3.307 1.00 88.62 111 SER A O 1
ATOM 888 N N . SER A 1 112 ? 3.541 6.354 1.682 1.00 89.00 112 SER A N 1
ATOM 889 C CA . SER A 1 112 ? 4.614 6.843 2.551 1.00 89.00 112 SER A CA 1
ATOM 890 C C . SER A 1 112 ? 4.343 8.277 3.014 1.00 89.00 112 SER A C 1
ATOM 892 O O . SER A 1 112 ? 4.348 8.559 4.214 1.00 89.00 112 SER A O 1
ATOM 894 N N . GLY A 1 113 ? 3.985 9.152 2.073 1.00 88.62 113 GLY A N 1
ATOM 895 C CA . GLY A 1 113 ? 3.675 10.554 2.327 1.00 88.62 113 GLY A CA 1
ATOM 896 C C . GLY A 1 113 ? 2.527 10.774 3.308 1.00 88.62 113 GLY A C 1
ATOM 897 O O . GLY A 1 113 ? 2.662 11.501 4.293 1.00 88.62 113 GLY A O 1
ATOM 898 N N . SER A 1 114 ? 1.404 10.090 3.084 1.00 85.81 114 SER A N 1
ATOM 899 C CA . SER A 1 114 ? 0.240 10.141 3.979 1.00 85.81 114 SER A CA 1
ATOM 900 C C . SER A 1 114 ? 0.552 9.593 5.377 1.00 85.81 114 SER A C 1
ATOM 902 O O . SER A 1 114 ? 0.117 10.172 6.374 1.00 85.81 114 SER A O 1
ATOM 904 N N . SER A 1 115 ? 1.361 8.531 5.468 1.00 88.31 115 SER A N 1
ATOM 905 C CA . SER A 1 115 ? 1.781 7.949 6.750 1.00 88.31 115 SER A CA 1
ATOM 906 C C . SER A 1 115 ? 2.694 8.886 7.536 1.00 88.31 115 SER A C 1
ATOM 908 O O . SER A 1 115 ? 2.518 9.042 8.745 1.00 88.31 115 SER A O 1
ATOM 910 N N . LEU A 1 116 ? 3.656 9.521 6.864 1.00 88.88 116 LEU A N 1
ATOM 911 C CA . LEU A 1 116 ? 4.551 10.516 7.457 1.00 88.88 116 LEU A CA 1
ATOM 912 C C . LEU A 1 116 ? 3.764 11.748 7.916 1.00 88.88 116 LEU A C 1
ATOM 914 O O . LEU A 1 116 ? 3.908 12.212 9.045 1.00 88.88 116 LEU A O 1
ATOM 918 N N . GLY A 1 117 ? 2.854 12.215 7.065 1.00 85.62 117 GLY A N 1
ATOM 919 C CA . GLY A 1 117 ? 1.917 13.282 7.368 1.00 85.62 117 GLY A CA 1
ATOM 920 C C . GLY A 1 117 ? 1.126 13.036 8.646 1.00 85.62 117 GLY A C 1
ATOM 921 O O . GLY A 1 117 ? 1.085 13.899 9.518 1.00 85.62 117 GLY A O 1
ATOM 922 N N . ALA A 1 118 ? 0.521 11.858 8.782 1.00 82.25 118 ALA A N 1
ATOM 923 C CA . ALA A 1 118 ? -0.261 11.493 9.961 1.00 82.25 118 ALA A CA 1
ATOM 924 C C . ALA A 1 118 ? 0.569 11.397 11.256 1.00 82.25 118 ALA A C 1
ATOM 926 O O . ALA A 1 118 ? 0.005 11.456 12.348 1.00 82.25 118 ALA A O 1
ATOM 927 N N . GLN A 1 119 ? 1.888 11.222 11.149 1.00 85.31 119 GLN A N 1
ATOM 928 C CA . GLN A 1 119 ? 2.800 11.182 12.295 1.00 85.31 119 GLN A CA 1
ATOM 929 C C . GLN A 1 119 ? 3.293 12.575 12.702 1.00 85.31 119 GLN A C 1
ATOM 931 O O . GLN A 1 119 ? 3.460 12.834 13.890 1.00 85.31 119 GLN A O 1
ATOM 936 N N . VAL A 1 120 ? 3.519 13.465 11.732 1.00 83.38 120 VAL A N 1
ATOM 937 C CA . VAL A 1 120 ? 4.110 14.795 11.962 1.00 83.38 120 VAL A CA 1
ATOM 938 C C . VAL A 1 120 ? 3.045 15.870 12.192 1.00 83.38 120 VAL A C 1
ATOM 940 O O . VAL A 1 120 ? 3.200 16.730 13.058 1.00 83.38 120 VAL A O 1
ATOM 943 N N . VAL A 1 121 ? 1.947 15.835 11.435 1.00 79.19 121 VAL A N 1
ATOM 944 C CA . VAL A 1 121 ? 0.871 16.827 11.530 1.00 79.19 121 VAL A CA 1
ATOM 945 C C . VAL A 1 121 ? -0.065 16.423 12.667 1.00 79.19 121 VAL A C 1
ATOM 947 O O . VAL A 1 121 ? -0.845 15.480 12.532 1.00 79.19 121 VAL A O 1
ATOM 950 N N . LYS A 1 122 ? 0.016 17.128 13.804 1.00 63.81 122 LYS A N 1
ATOM 951 C CA . LYS A 1 122 ? -0.865 16.887 14.958 1.00 63.81 122 LYS A CA 1
ATOM 952 C C . LYS A 1 122 ? -2.341 17.010 14.538 1.00 63.81 122 LYS A C 1
ATOM 954 O O . LYS A 1 122 ? -2.683 17.978 13.855 1.00 63.81 122 LYS A O 1
ATOM 959 N N . PRO A 1 123 ? -3.230 16.089 14.959 1.00 56.50 123 PRO A N 1
ATOM 960 C CA . PRO A 1 123 ? -4.662 16.315 14.825 1.00 56.50 123 PRO A CA 1
ATOM 961 C C . PRO A 1 123 ? -5.034 17.550 15.655 1.00 56.50 123 PRO A C 1
ATOM 963 O O . PRO A 1 123 ? -4.573 17.695 16.789 1.00 56.50 123 PRO A O 1
ATOM 966 N N . LEU A 1 124 ? -5.826 18.457 15.077 1.00 52.25 124 LEU A N 1
ATOM 967 C CA . LEU A 1 124 ? -6.410 19.582 15.808 1.00 52.25 124 LEU A CA 1
ATOM 968 C C . LEU A 1 124 ? -7.199 18.995 16.987 1.00 52.25 124 LEU A C 1
ATOM 970 O O . LEU A 1 124 ? -8.191 18.302 16.775 1.00 52.25 124 LEU A O 1
ATOM 974 N N . GLY A 1 125 ? -6.716 19.212 18.212 1.00 46.50 125 GLY A N 1
ATOM 975 C CA . GLY A 1 125 ? -7.508 18.956 19.413 1.00 46.50 125 GLY A CA 1
ATOM 976 C C . GLY A 1 125 ? -8.723 19.884 19.433 1.00 46.50 125 GLY A C 1
ATOM 977 O O . GLY A 1 125 ? -8.692 20.919 18.769 1.00 46.50 125 GLY A O 1
ATOM 978 N N . ASP A 1 126 ? -9.761 19.512 20.185 1.00 45.12 126 ASP A N 1
ATOM 979 C CA . ASP A 1 126 ? -11.048 20.207 20.401 1.00 45.12 126 ASP A CA 1
ATOM 980 C C . ASP A 1 126 ? -10.931 21.650 20.962 1.00 45.12 126 ASP A C 1
ATOM 982 O O . ASP A 1 126 ? -11.530 22.028 21.967 1.00 45.12 126 ASP A O 1
ATOM 986 N N . GLY A 1 127 ? -10.145 22.505 20.317 1.00 41.56 127 GLY A N 1
ATOM 987 C CA . GLY A 1 127 ? -9.925 23.901 20.652 1.00 41.56 127 GLY A CA 1
ATOM 988 C C . GLY A 1 127 ? -10.401 24.779 19.508 1.00 41.56 127 GLY A C 1
ATOM 989 O O . GLY A 1 127 ? -9.632 25.088 18.610 1.00 41.56 127 GLY A O 1
ATOM 990 N N . LYS A 1 128 ? -11.691 25.126 19.554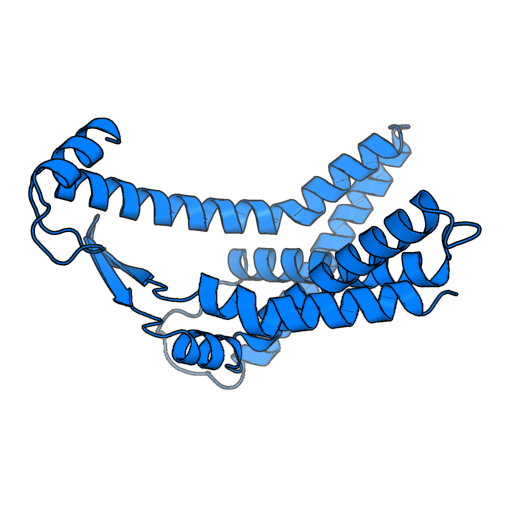 1.00 39.75 128 LYS A N 1
ATOM 991 C CA . LYS A 1 128 ? -12.370 26.273 18.924 1.00 39.75 128 LYS A CA 1
ATOM 992 C C . LYS A 1 128 ? -11.725 26.905 17.667 1.00 39.75 128 LYS A C 1
ATOM 994 O O . LYS A 1 128 ? -10.702 27.570 17.733 1.00 39.75 128 LYS A O 1
ATOM 999 N N . ALA A 1 129 ? -12.528 26.889 16.598 1.00 47.03 129 ALA A N 1
ATOM 1000 C CA . ALA A 1 129 ? -12.576 27.869 15.505 1.00 47.03 129 ALA A CA 1
ATOM 1001 C C . ALA A 1 129 ? -11.421 27.870 14.480 1.00 47.03 129 ALA A C 1
ATOM 1003 O O . ALA A 1 129 ? -10.459 28.616 14.601 1.00 47.03 129 ALA A O 1
ATOM 1004 N N . THR A 1 130 ? -11.591 27.086 13.404 1.00 42.22 130 THR A N 1
ATOM 1005 C CA . THR A 1 130 ? -11.479 27.481 11.970 1.00 42.22 130 THR A CA 1
ATOM 1006 C C . THR A 1 130 ? -11.517 26.221 11.082 1.00 42.22 130 THR A C 1
ATOM 1008 O O . THR A 1 130 ? -10.556 25.849 10.417 1.00 42.22 130 THR A O 1
ATOM 1011 N N . LEU A 1 131 ? -12.666 25.535 11.064 1.00 47.44 131 LEU A N 1
ATOM 1012 C CA . LEU A 1 131 ? -12.891 24.272 10.332 1.00 47.44 131 LEU A CA 1
ATOM 1013 C C . LEU A 1 131 ? -12.858 24.391 8.795 1.00 47.44 131 LEU A C 1
ATOM 1015 O O . LEU A 1 131 ? -12.890 23.377 8.113 1.00 47.44 131 LEU A O 1
ATOM 1019 N N . GLN A 1 132 ? -12.801 25.603 8.239 1.00 48.78 132 GLN A N 1
ATOM 1020 C CA . GLN A 1 132 ? -12.915 25.825 6.792 1.00 48.78 132 GLN A CA 1
ATOM 1021 C C . GLN A 1 132 ? -11.578 26.135 6.102 1.00 48.78 132 GLN A C 1
ATOM 1023 O O . GLN A 1 132 ? -11.488 26.025 4.884 1.00 48.78 132 GLN A O 1
ATOM 1028 N N . ASN A 1 133 ? -10.535 26.484 6.866 1.00 44.28 133 ASN A N 1
ATOM 1029 C CA . ASN A 1 133 ? -9.213 26.822 6.324 1.00 44.28 133 ASN A CA 1
ATOM 1030 C C . ASN A 1 133 ? -8.161 25.727 6.599 1.00 44.28 133 ASN A C 1
ATOM 1032 O O . ASN A 1 133 ? -7.069 25.757 6.045 1.00 44.28 133 ASN A O 1
ATOM 1036 N N . SER A 1 134 ? -8.475 24.733 7.434 1.00 56.56 134 SER A N 1
ATOM 1037 C CA . SER A 1 134 ? -7.530 23.690 7.855 1.00 56.56 134 SER A CA 1
ATOM 1038 C C . SER A 1 134 ? -7.272 22.616 6.791 1.00 56.56 134 SER A C 1
ATOM 1040 O O . SER A 1 134 ? -6.165 22.082 6.733 1.00 56.56 134 SER A O 1
ATOM 1042 N N . ASP A 1 135 ? -8.240 22.319 5.919 1.00 64.69 135 ASP A N 1
ATOM 1043 C CA . ASP A 1 135 ? -8.128 21.214 4.954 1.00 64.69 135 ASP A CA 1
ATOM 1044 C C . ASP A 1 135 ? -7.105 21.481 3.838 1.00 64.69 135 ASP A C 1
ATOM 1046 O O . ASP A 1 135 ? -6.342 20.585 3.468 1.00 64.69 135 ASP A O 1
ATOM 1050 N N . ILE A 1 136 ? -7.037 22.715 3.324 1.00 68.50 136 ILE A N 1
ATOM 1051 C CA . ILE A 1 136 ? -6.096 23.090 2.252 1.00 68.50 136 ILE A CA 1
ATOM 1052 C C . ILE A 1 136 ? -4.664 23.108 2.789 1.00 68.50 136 ILE A C 1
ATOM 1054 O O . ILE A 1 136 ? -3.776 22.497 2.194 1.00 68.50 136 ILE A O 1
ATOM 1058 N N . TRP A 1 137 ? -4.447 23.752 3.939 1.00 68.50 137 TRP A N 1
ATOM 1059 C CA . TRP A 1 137 ? -3.133 23.818 4.577 1.00 68.50 137 TRP A CA 1
ATOM 1060 C C . TRP A 1 137 ? -2.623 22.437 4.985 1.00 68.50 137 TRP A C 1
ATOM 1062 O O . TRP A 1 137 ? -1.455 22.131 4.770 1.00 68.50 137 TRP A O 1
ATOM 1072 N N . ARG A 1 138 ? -3.501 21.561 5.483 1.00 71.19 138 ARG A N 1
ATOM 1073 C CA . ARG A 1 138 ? -3.152 20.178 5.826 1.00 71.19 138 ARG A CA 1
ATOM 1074 C C . ARG A 1 138 ? -2.785 19.345 4.597 1.00 71.19 138 ARG A C 1
ATOM 1076 O O . ARG A 1 138 ? -1.771 18.649 4.627 1.00 71.19 138 ARG A O 1
ATOM 1083 N N . ASN A 1 139 ? -3.554 19.439 3.510 1.00 76.56 139 ASN A N 1
ATOM 1084 C CA . ASN A 1 139 ? -3.213 18.763 2.254 1.00 76.56 139 ASN A CA 1
ATOM 1085 C C . ASN A 1 139 ? -1.889 19.280 1.679 1.00 76.56 139 ASN A C 1
ATOM 1087 O O . ASN A 1 139 ? -1.058 18.483 1.244 1.00 76.56 139 ASN A O 1
ATOM 1091 N N . TYR A 1 140 ? -1.657 20.593 1.738 1.00 82.44 140 TYR A N 1
ATOM 1092 C CA . TYR A 1 140 ? -0.393 21.196 1.329 1.00 82.44 140 TYR A CA 1
ATOM 1093 C C . TYR A 1 140 ? 0.781 20.685 2.174 1.00 82.44 140 TYR A C 1
ATOM 1095 O O . TYR A 1 140 ? 1.790 20.250 1.621 1.00 82.44 140 TYR A O 1
ATOM 1103 N N . SER A 1 141 ? 0.633 20.640 3.503 1.00 82.44 141 SER A N 1
ATOM 1104 C CA . SER A 1 141 ? 1.649 20.081 4.400 1.00 82.44 141 SER A CA 1
ATOM 1105 C C . SER A 1 141 ? 1.968 18.622 4.077 1.00 82.44 141 SER A C 1
ATOM 1107 O O . SER A 1 141 ? 3.140 18.255 4.078 1.00 82.44 141 SER A O 1
ATOM 1109 N N . TYR A 1 142 ? 0.970 17.793 3.749 1.00 85.50 142 TYR A N 1
ATOM 1110 C CA . TYR A 1 142 ? 1.213 16.408 3.334 1.00 85.50 142 TYR A CA 1
ATOM 1111 C C . TYR A 1 142 ? 2.016 16.315 2.037 1.00 85.50 142 TYR A C 1
ATOM 1113 O O . TYR A 1 142 ? 2.961 15.527 1.967 1.00 85.50 142 TYR A O 1
ATOM 1121 N N . VAL A 1 143 ? 1.690 17.126 1.029 1.00 87.38 143 VAL A N 1
ATOM 1122 C CA . VAL A 1 143 ? 2.422 17.138 -0.247 1.00 87.38 143 VAL A CA 1
ATOM 1123 C C . VAL A 1 143 ? 3.866 17.590 -0.038 1.00 87.38 143 VAL A C 1
ATOM 1125 O O . VAL A 1 143 ? 4.786 16.879 -0.439 1.00 87.38 143 VAL A O 1
ATOM 1128 N N . VAL A 1 144 ? 4.081 18.719 0.645 1.00 90.38 144 VAL A N 1
ATOM 1129 C CA . VAL A 1 144 ? 5.426 19.254 0.916 1.00 90.38 144 VAL A CA 1
ATOM 1130 C C . VAL A 1 144 ? 6.270 18.251 1.696 1.00 90.38 144 VAL A C 1
ATOM 1132 O O . VAL A 1 144 ? 7.419 18.003 1.336 1.00 90.38 144 VAL A O 1
ATOM 1135 N N . LEU A 1 145 ? 5.697 17.624 2.724 1.00 90.88 145 LEU A N 1
ATOM 1136 C CA . LEU A 1 145 ? 6.401 16.641 3.542 1.00 90.88 145 LEU A CA 1
ATOM 1137 C C . LEU A 1 145 ? 6.754 15.377 2.746 1.00 90.88 145 LEU A C 1
ATOM 1139 O O . LEU A 1 145 ? 7.844 14.837 2.912 1.00 90.88 145 LEU A O 1
ATOM 1143 N N . THR A 1 146 ? 5.874 14.942 1.841 1.00 91.25 146 THR A N 1
ATOM 1144 C CA . THR A 1 146 ? 6.148 13.817 0.933 1.00 91.25 146 THR A CA 1
ATOM 1145 C C . THR A 1 146 ? 7.301 14.144 -0.011 1.00 91.25 146 THR A C 1
ATOM 1147 O O . THR A 1 146 ? 8.218 13.342 -0.159 1.00 91.25 146 THR A O 1
ATOM 1150 N N . ILE A 1 147 ? 7.290 15.333 -0.623 1.00 93.44 147 ILE A N 1
ATOM 1151 C CA . ILE A 1 147 ? 8.363 15.777 -1.524 1.00 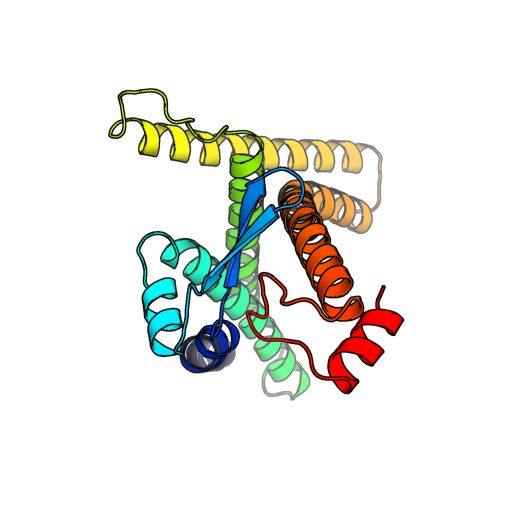93.44 147 ILE A CA 1
ATOM 1152 C C . ILE A 1 147 ? 9.687 15.862 -0.762 1.00 93.44 147 ILE A C 1
ATOM 1154 O O . ILE A 1 147 ? 10.683 15.297 -1.208 1.00 93.44 147 ILE A O 1
ATOM 1158 N N . ALA A 1 148 ? 9.693 16.501 0.410 1.00 94.00 148 ALA A N 1
ATOM 1159 C CA . ALA A 1 148 ? 10.877 16.606 1.257 1.00 94.00 148 ALA A CA 1
ATOM 1160 C C . ALA A 1 148 ? 11.428 15.223 1.644 1.00 94.00 148 ALA A C 1
ATOM 1162 O O . ALA A 1 148 ? 12.637 15.003 1.591 1.00 94.00 148 ALA A O 1
ATOM 1163 N N . TRP A 1 149 ? 10.548 14.269 1.962 1.00 95.12 149 TRP A N 1
ATOM 1164 C CA . TRP A 1 149 ? 10.937 12.896 2.276 1.00 95.12 149 TRP A CA 1
ATOM 1165 C C . TRP A 1 149 ? 11.562 12.169 1.084 1.00 95.12 149 TRP A C 1
ATOM 1167 O O . TRP A 1 149 ? 12.607 11.534 1.220 1.00 95.12 149 TRP A O 1
ATOM 1177 N N . MET A 1 150 ? 10.973 12.296 -0.106 1.00 94.50 150 MET A N 1
ATOM 1178 C CA . MET A 1 150 ? 11.525 11.680 -1.315 1.00 94.50 150 MET A CA 1
ATOM 1179 C C . MET A 1 150 ? 12.858 12.319 -1.730 1.00 94.50 150 MET A C 1
ATOM 1181 O O . MET A 1 150 ? 13.759 11.605 -2.166 1.00 94.50 150 MET A O 1
ATOM 1185 N N . ILE A 1 151 ? 13.025 13.633 -1.531 1.00 95.94 151 ILE A N 1
ATOM 1186 C CA . ILE A 1 151 ? 14.315 14.320 -1.710 1.00 95.94 151 ILE A CA 1
ATOM 1187 C C . ILE A 1 151 ? 15.349 13.768 -0.726 1.00 95.94 151 ILE A C 1
ATOM 1189 O O . ILE A 1 151 ? 16.469 13.461 -1.125 1.00 95.94 151 ILE A O 1
ATOM 1193 N N . PHE A 1 152 ? 14.980 13.579 0.541 1.00 95.75 152 PHE A N 1
ATOM 1194 C CA . PHE A 1 152 ? 15.868 12.991 1.541 1.00 95.75 152 PHE A CA 1
ATOM 1195 C C . PHE A 1 152 ? 16.317 11.569 1.159 1.00 95.75 152 PHE A C 1
ATOM 1197 O O . PHE A 1 152 ? 17.508 11.261 1.214 1.00 95.75 152 PHE A O 1
ATOM 1204 N N . VAL A 1 153 ? 15.399 10.725 0.677 1.00 95.94 153 VAL A N 1
ATOM 1205 C CA . VAL A 1 153 ? 15.733 9.389 0.148 1.00 95.94 153 VAL A CA 1
ATOM 1206 C C . VAL A 1 153 ? 16.684 9.480 -1.052 1.00 95.94 153 VAL A C 1
ATOM 1208 O O . VAL A 1 153 ? 17.624 8.688 -1.147 1.00 95.94 153 VAL A O 1
ATOM 1211 N N . ALA A 1 154 ? 16.477 10.443 -1.954 1.00 95.50 154 ALA A N 1
ATOM 1212 C CA . ALA A 1 154 ? 17.350 10.656 -3.106 1.00 95.50 154 ALA A CA 1
ATOM 1213 C C . ALA A 1 154 ? 18.759 11.114 -2.691 1.00 95.50 154 ALA A C 1
ATOM 1215 O O . ALA A 1 154 ? 19.744 10.619 -3.237 1.00 95.50 154 ALA A O 1
ATOM 1216 N N . ILE A 1 155 ? 18.875 11.988 -1.685 1.00 96.62 155 ILE A N 1
ATOM 1217 C CA . ILE A 1 155 ? 20.166 12.392 -1.106 1.00 96.62 155 ILE A CA 1
ATOM 1218 C C . ILE A 1 155 ? 20.903 11.166 -0.555 1.00 96.62 155 ILE A C 1
ATOM 1220 O O . ILE A 1 155 ? 22.079 10.977 -0.859 1.00 96.62 155 ILE A O 1
ATOM 1224 N N . ILE A 1 156 ? 20.213 10.288 0.184 1.00 95.69 156 ILE A N 1
ATOM 1225 C CA . ILE A 1 156 ? 20.796 9.025 0.665 1.00 95.69 156 ILE A CA 1
ATOM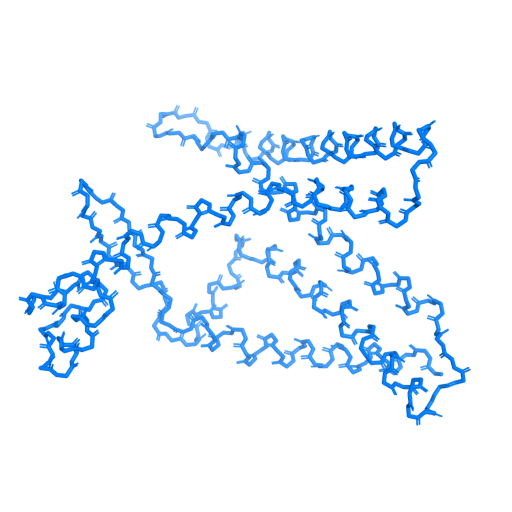 1226 C C . ILE A 1 156 ? 21.281 8.166 -0.509 1.00 95.69 156 ILE A C 1
ATOM 1228 O O . ILE A 1 156 ? 22.388 7.635 -0.455 1.00 95.69 156 ILE A O 1
ATOM 1232 N N . ALA A 1 157 ? 20.495 8.051 -1.583 1.00 95.06 157 ALA A N 1
ATOM 1233 C CA . ALA A 1 157 ? 20.881 7.271 -2.758 1.00 95.06 157 ALA A CA 1
ATOM 1234 C C . ALA A 1 157 ? 22.183 7.787 -3.391 1.00 95.06 157 ALA A C 1
ATOM 1236 O O . ALA A 1 157 ? 23.073 6.993 -3.702 1.00 95.06 157 ALA A O 1
ATOM 1237 N N . VAL A 1 158 ? 22.317 9.110 -3.538 1.00 95.31 158 VAL A N 1
ATOM 1238 C CA . VAL A 1 158 ? 23.519 9.754 -4.090 1.00 95.31 158 VAL A CA 1
ATOM 1239 C C . VAL A 1 158 ? 24.723 9.546 -3.170 1.00 95.31 158 VAL A C 1
ATOM 1241 O O . VAL A 1 158 ? 25.773 9.119 -3.647 1.00 95.31 158 VAL A O 1
ATOM 1244 N N . LEU A 1 159 ? 24.564 9.760 -1.860 1.00 95.56 159 LEU A N 1
ATOM 1245 C CA . LEU A 1 159 ? 25.634 9.576 -0.872 1.00 95.56 159 LEU A CA 1
ATOM 1246 C C . LEU A 1 159 ? 26.128 8.125 -0.798 1.00 95.56 159 LEU A C 1
ATOM 1248 O O . LEU A 1 159 ? 27.325 7.880 -0.683 1.00 95.56 159 LEU A O 1
ATOM 1252 N N . LEU A 1 160 ? 25.228 7.142 -0.867 1.00 94.19 160 LEU A N 1
ATOM 1253 C CA . LEU A 1 160 ? 25.621 5.731 -0.861 1.00 94.19 160 LEU A CA 1
ATOM 1254 C C . LEU A 1 160 ? 26.295 5.332 -2.180 1.00 94.19 160 LEU A C 1
ATOM 1256 O O . LEU A 1 160 ? 27.261 4.569 -2.173 1.00 94.19 160 LEU A O 1
ATOM 1260 N N . SER A 1 161 ? 25.825 5.878 -3.304 1.00 92.25 161 SER A N 1
ATOM 1261 C CA . SER A 1 161 ? 26.422 5.625 -4.620 1.00 92.25 161 SER A CA 1
ATOM 1262 C C . SER A 1 161 ? 27.825 6.226 -4.734 1.00 92.25 161 SER A C 1
ATOM 1264 O O . SER A 1 161 ? 28.709 5.592 -5.305 1.00 92.25 161 SER A O 1
ATOM 1266 N N . SER A 1 162 ? 28.078 7.395 -4.129 1.00 93.00 162 SER A N 1
ATOM 1267 C CA . SER A 1 162 ? 29.417 8.004 -4.110 1.00 93.00 162 SER A CA 1
ATOM 1268 C C . SER A 1 162 ? 30.437 7.212 -3.285 1.00 93.00 162 SER A C 1
ATOM 1270 O O . SER A 1 162 ? 31.635 7.388 -3.465 1.00 93.00 162 SER A O 1
ATOM 1272 N N . GLN A 1 163 ? 29.977 6.322 -2.400 1.00 92.88 163 GLN A N 1
ATOM 1273 C CA . GLN A 1 163 ? 30.821 5.431 -1.595 1.00 92.88 163 GLN A CA 1
ATOM 1274 C C . GLN A 1 163 ? 31.093 4.078 -2.283 1.00 92.88 163 GLN A C 1
ATOM 1276 O O . GLN A 1 163 ? 31.510 3.125 -1.628 1.00 92.88 163 GLN A O 1
ATOM 1281 N N . ASN A 1 164 ? 30.836 3.963 -3.594 1.00 89.56 164 ASN A N 1
ATOM 1282 C CA . ASN A 1 164 ? 30.995 2.730 -4.380 1.00 89.56 164 ASN A CA 1
ATOM 1283 C C . ASN A 1 164 ? 30.213 1.524 -3.819 1.00 89.56 164 ASN A C 1
ATOM 1285 O O . ASN A 1 164 ? 30.615 0.368 -3.971 1.00 89.56 164 ASN A O 1
ATOM 1289 N N . ILE A 1 165 ? 29.073 1.771 -3.166 1.00 91.50 165 ILE A N 1
ATOM 1290 C CA . ILE A 1 165 ? 28.194 0.703 -2.687 1.00 91.50 165 ILE A CA 1
ATOM 1291 C C . ILE A 1 165 ? 27.438 0.097 -3.875 1.00 91.50 165 ILE A C 1
ATOM 1293 O O . ILE A 1 165 ? 26.894 0.810 -4.715 1.00 91.50 165 ILE A O 1
ATOM 1297 N N . ALA A 1 166 ? 27.355 -1.236 -3.921 1.00 92.62 166 ALA A N 1
ATOM 1298 C CA . ALA A 1 166 ? 26.655 -1.955 -4.983 1.00 92.62 166 ALA A CA 1
ATOM 1299 C C . ALA A 1 166 ? 25.188 -1.498 -5.136 1.00 92.62 166 ALA A C 1
ATOM 1301 O O . ALA A 1 166 ? 24.443 -1.434 -4.153 1.00 92.62 166 ALA A O 1
ATOM 1302 N N . SER A 1 167 ? 24.746 -1.265 -6.377 1.00 91.06 167 SER A N 1
ATOM 1303 C CA . SER A 1 167 ? 23.412 -0.730 -6.698 1.00 91.06 167 SER A CA 1
ATOM 1304 C C . SER A 1 167 ? 22.236 -1.488 -6.058 1.00 91.06 167 SER A C 1
ATOM 1306 O O . SER A 1 167 ? 21.333 -0.822 -5.549 1.00 91.06 167 SER A O 1
ATOM 1308 N N . PRO A 1 168 ? 22.223 -2.839 -5.974 1.00 93.38 168 PRO A N 1
ATOM 1309 C CA . PRO A 1 168 ? 21.135 -3.557 -5.300 1.00 93.38 168 PRO A CA 1
ATOM 1310 C C . PRO A 1 168 ? 21.027 -3.222 -3.805 1.00 93.38 168 PRO A C 1
ATOM 1312 O O . PRO A 1 168 ? 19.930 -3.177 -3.241 1.00 93.38 168 PRO A O 1
ATOM 1315 N N . ARG A 1 169 ? 22.167 -2.953 -3.155 1.00 93.38 169 ARG A N 1
ATOM 1316 C CA . ARG A 1 169 ? 22.216 -2.573 -1.740 1.00 93.38 169 ARG A CA 1
ATOM 1317 C C . ARG A 1 169 ? 21.719 -1.144 -1.544 1.00 93.38 169 ARG A C 1
ATOM 1319 O O . ARG A 1 169 ? 20.920 -0.918 -0.641 1.00 93.38 169 ARG A O 1
ATOM 1326 N N . VAL A 1 170 ? 22.129 -0.214 -2.411 1.00 94.69 170 VAL A N 1
ATOM 1327 C CA . VAL A 1 170 ? 21.613 1.167 -2.410 1.00 94.69 170 VAL A CA 1
ATOM 1328 C C . VAL A 1 170 ? 20.094 1.162 -2.571 1.00 94.69 170 VAL A C 1
ATOM 1330 O O . VAL A 1 170 ? 19.395 1.751 -1.753 1.00 94.69 170 VAL A O 1
ATOM 1333 N N . PHE A 1 171 ? 19.574 0.420 -3.554 1.00 93.06 171 PHE A N 1
ATOM 1334 C CA . PHE A 1 171 ? 18.133 0.297 -3.779 1.00 93.06 171 PHE A CA 1
ATOM 1335 C C . PHE A 1 171 ? 17.396 -0.236 -2.547 1.00 93.06 171 PHE A C 1
ATOM 1337 O O . PHE A 1 171 ? 16.398 0.347 -2.137 1.00 93.06 171 PHE A O 1
ATOM 1344 N N . SER A 1 172 ? 17.905 -1.301 -1.921 1.00 94.31 172 SER A N 1
ATOM 1345 C CA . SER A 1 172 ? 17.275 -1.905 -0.740 1.00 94.31 172 SER A CA 1
ATOM 1346 C C . SER A 1 172 ? 17.206 -0.932 0.442 1.00 94.31 172 SER A C 1
ATOM 1348 O O . SER A 1 172 ? 16.161 -0.813 1.082 1.00 94.31 172 SER A O 1
ATOM 1350 N N . ILE A 1 173 ? 18.294 -0.198 0.706 1.00 95.00 173 ILE A N 1
ATOM 1351 C CA . ILE A 1 173 ? 18.344 0.810 1.774 1.00 95.00 173 ILE A CA 1
ATOM 1352 C C . ILE A 1 173 ? 17.378 1.957 1.463 1.00 95.00 173 ILE A C 1
ATOM 1354 O O . ILE A 1 17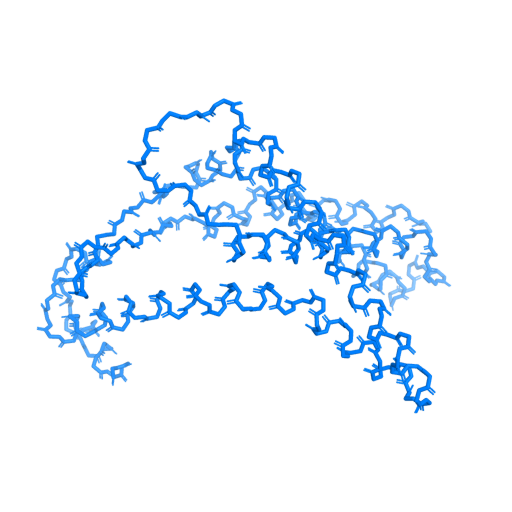3 ? 16.557 2.312 2.305 1.00 95.00 173 ILE A O 1
ATOM 1358 N N . CYS A 1 174 ? 17.427 2.509 0.250 1.00 95.12 174 CYS A N 1
ATOM 1359 C CA . CYS A 1 174 ? 16.552 3.606 -0.155 1.00 95.12 174 CYS A CA 1
ATOM 1360 C C . CYS A 1 174 ? 15.076 3.204 -0.141 1.00 95.12 174 CYS A C 1
ATOM 1362 O O . CYS A 1 174 ? 14.250 3.984 0.323 1.00 95.12 174 CYS A O 1
ATOM 1364 N N . ALA A 1 175 ? 14.739 1.990 -0.582 1.00 93.06 175 ALA A N 1
ATOM 1365 C CA . ALA A 1 175 ? 13.384 1.460 -0.503 1.00 93.06 175 ALA A CA 1
ATOM 1366 C C . ALA A 1 175 ? 12.928 1.343 0.958 1.00 93.06 175 ALA A C 1
ATOM 1368 O O . ALA A 1 175 ? 11.859 1.839 1.306 1.00 93.06 175 ALA A O 1
ATOM 1369 N N . PHE A 1 176 ? 13.753 0.767 1.837 1.00 94.31 176 PHE A N 1
ATOM 1370 C CA . PHE A 1 176 ? 13.431 0.670 3.262 1.00 94.31 176 PHE A CA 1
ATOM 1371 C C . PHE A 1 176 ? 13.198 2.048 3.897 1.00 94.31 176 PHE A C 1
ATOM 1373 O O . PHE A 1 176 ? 12.191 2.245 4.575 1.00 94.31 176 PHE A O 1
ATOM 1380 N N . VAL A 1 177 ? 14.076 3.023 3.635 1.00 95.06 177 VAL A N 1
ATOM 1381 C CA . VAL A 1 177 ? 13.916 4.392 4.151 1.00 95.06 177 VAL A CA 1
ATOM 1382 C C . VAL A 1 177 ? 12.652 5.030 3.579 1.00 95.06 177 VAL A C 1
ATOM 1384 O O . VAL A 1 177 ? 11.840 5.546 4.346 1.00 95.06 177 VAL A O 1
ATOM 1387 N N . ALA A 1 178 ? 12.418 4.920 2.268 1.00 93.50 178 ALA A N 1
ATOM 1388 C CA . ALA A 1 178 ? 11.222 5.447 1.619 1.00 93.50 178 ALA A CA 1
ATOM 1389 C C . ALA A 1 178 ? 9.936 4.912 2.259 1.00 93.50 178 ALA A C 1
ATOM 1391 O O . ALA A 1 178 ? 9.013 5.691 2.479 1.00 93.50 178 ALA A O 1
ATOM 1392 N N . PHE A 1 179 ? 9.884 3.628 2.624 1.00 93.12 179 PHE A N 1
ATOM 1393 C CA . PHE A 1 179 ? 8.715 2.999 3.248 1.00 93.12 179 PHE A CA 1
ATOM 1394 C C . PHE A 1 179 ? 8.677 3.073 4.778 1.00 93.12 179 PHE A C 1
ATOM 1396 O O . PHE A 1 179 ? 7.650 2.741 5.375 1.00 93.12 179 PHE A O 1
ATOM 1403 N N . SER A 1 180 ? 9.743 3.539 5.428 1.00 93.75 180 SER A N 1
ATOM 1404 C CA . SER A 1 180 ? 9.829 3.561 6.891 1.00 93.75 180 SER A CA 1
ATOM 1405 C C . SER A 1 180 ? 8.688 4.323 7.585 1.00 93.75 180 SER A C 1
ATOM 1407 O O . SER A 1 180 ? 8.198 3.802 8.591 1.00 93.75 180 SER A O 1
ATOM 1409 N N . PRO A 1 181 ? 8.142 5.448 7.062 1.00 92.12 181 PRO A N 1
ATOM 1410 C CA . PRO A 1 181 ? 7.001 6.095 7.706 1.00 92.12 181 PRO A CA 1
ATOM 1411 C C . PRO A 1 181 ? 5.762 5.199 7.736 1.00 92.12 181 PRO A C 1
ATOM 1413 O O . PRO A 1 181 ? 5.066 5.153 8.747 1.00 92.12 181 PRO A O 1
ATOM 1416 N N . ALA A 1 182 ? 5.497 4.454 6.660 1.00 89.06 182 ALA A N 1
ATOM 1417 C CA . ALA A 1 182 ? 4.384 3.511 6.620 1.00 89.06 182 ALA A CA 1
ATOM 1418 C C . ALA A 1 182 ? 4.603 2.361 7.614 1.00 89.06 182 ALA A C 1
ATOM 1420 O O . ALA A 1 182 ? 3.700 2.043 8.385 1.00 89.06 182 ALA A O 1
ATOM 1421 N N . ILE A 1 183 ? 5.814 1.794 7.663 1.00 90.12 183 ILE A N 1
ATOM 1422 C CA . ILE A 1 183 ? 6.169 0.715 8.600 1.00 90.12 183 ILE A CA 1
ATOM 1423 C C . ILE A 1 183 ? 5.948 1.160 10.054 1.00 90.12 183 ILE A C 1
ATOM 1425 O O . ILE A 1 183 ? 5.310 0.445 10.825 1.00 90.12 183 ILE A O 1
ATOM 1429 N N . LEU A 1 184 ? 6.411 2.357 10.423 1.00 89.88 184 LEU A N 1
ATOM 1430 C CA . LEU A 1 184 ? 6.238 2.904 11.772 1.00 89.88 184 LEU A CA 1
ATOM 1431 C C . LEU A 1 184 ? 4.770 3.200 12.100 1.00 89.88 184 LEU A C 1
ATOM 1433 O O . LEU A 1 184 ? 4.309 2.888 13.201 1.00 89.88 184 LEU A O 1
ATOM 1437 N N . ALA A 1 185 ? 4.012 3.753 11.146 1.00 86.62 185 ALA A N 1
ATOM 1438 C CA . ALA A 1 185 ? 2.584 4.001 11.321 1.00 86.62 185 ALA A CA 1
ATOM 1439 C C . ALA A 1 185 ? 1.822 2.700 11.606 1.00 86.62 185 ALA A C 1
ATOM 1441 O O . ALA A 1 185 ? 1.074 2.632 12.585 1.00 86.62 185 ALA A O 1
ATOM 1442 N N . TYR A 1 186 ? 2.057 1.658 10.802 1.00 84.94 186 TYR A N 1
ATOM 1443 C CA . TYR A 1 186 ? 1.472 0.336 11.023 1.00 84.94 186 TYR A CA 1
ATOM 1444 C C . TYR A 1 186 ? 1.933 -0.276 12.345 1.00 84.94 186 TYR A C 1
ATOM 1446 O O . TYR A 1 186 ? 1.101 -0.790 13.087 1.00 84.94 186 TYR A O 1
ATOM 1454 N N . GLY A 1 187 ? 3.219 -0.167 12.690 1.00 85.25 187 GLY A N 1
ATOM 1455 C CA . GLY A 1 187 ? 3.751 -0.648 13.966 1.00 85.25 187 GLY A CA 1
ATOM 1456 C C . GLY A 1 187 ? 3.043 -0.030 15.175 1.00 85.25 187 GLY A C 1
ATOM 1457 O O . GLY A 1 187 ? 2.666 -0.744 16.102 1.00 85.25 187 GLY A O 1
ATOM 1458 N N . ARG A 1 188 ? 2.770 1.281 15.142 1.00 84.81 188 ARG A N 1
ATOM 1459 C CA . ARG A 1 188 ? 2.033 1.979 16.208 1.00 84.81 188 ARG A CA 1
ATOM 1460 C C . ARG A 1 188 ? 0.580 1.504 16.326 1.00 84.81 188 ARG A C 1
ATOM 1462 O O . ARG A 1 188 ? 0.105 1.301 17.440 1.00 84.81 188 ARG A O 1
ATOM 1469 N N . VAL A 1 189 ? -0.112 1.323 15.197 1.00 80.06 189 VAL A N 1
ATOM 1470 C CA . VAL A 1 189 ? -1.511 0.850 15.160 1.00 80.06 189 VAL A CA 1
ATOM 1471 C C . VAL A 1 189 ? -1.618 -0.607 15.616 1.00 80.06 189 VAL A C 1
ATOM 1473 O O . VAL A 1 189 ? -2.483 -0.946 16.423 1.00 80.06 189 VAL A O 1
ATOM 1476 N N . LEU A 1 190 ? -0.714 -1.473 15.152 1.00 82.25 190 LEU A N 1
ATOM 1477 C CA . LEU A 1 190 ? -0.651 -2.865 15.594 1.00 82.25 190 LEU A CA 1
ATOM 1478 C C . LEU A 1 190 ? -0.338 -2.943 17.091 1.00 82.25 190 LEU A C 1
ATOM 1480 O O . LEU A 1 190 ? -1.025 -3.661 17.812 1.00 82.25 190 LEU A O 1
ATOM 1484 N N . GLY A 1 191 ? 0.615 -2.143 17.577 1.00 81.56 191 GLY A N 1
ATOM 1485 C CA . GLY A 1 191 ? 0.966 -2.078 18.994 1.00 81.56 191 GLY A CA 1
ATOM 1486 C C . GLY A 1 191 ? -0.207 -1.689 19.900 1.00 81.56 191 GLY A C 1
ATOM 1487 O O . GLY A 1 191 ? -0.436 -2.350 20.914 1.00 81.56 191 GLY A O 1
ATOM 1488 N N . SER A 1 192 ? -0.990 -0.667 19.534 1.00 78.56 192 SER A N 1
ATOM 1489 C CA . SER A 1 192 ? -2.168 -0.273 20.321 1.00 78.56 192 SER A CA 1
ATOM 1490 C C . SER A 1 192 ? -3.288 -1.318 20.258 1.00 78.56 192 SER A C 1
ATOM 1492 O O . SER A 1 192 ? -3.882 -1.647 21.285 1.00 78.56 192 SER A O 1
ATOM 1494 N N . SER A 1 193 ? -3.537 -1.908 19.084 1.00 80.00 193 SER A N 1
ATOM 1495 C CA . SER A 1 193 ? -4.538 -2.973 18.932 1.00 80.00 193 SER A CA 1
ATOM 1496 C C . SER A 1 193 ? -4.174 -4.246 19.709 1.00 80.00 193 SER A C 1
ATOM 1498 O O . SER A 1 193 ? -5.047 -4.883 20.298 1.00 80.00 193 SER A O 1
ATOM 1500 N N . TRP A 1 194 ? -2.880 -4.578 19.797 1.00 81.81 194 TRP A N 1
ATOM 1501 C CA . TRP A 1 194 ? -2.383 -5.737 20.536 1.00 81.81 194 TRP A CA 1
ATOM 1502 C C . TRP A 1 194 ? -2.700 -5.652 22.027 1.00 81.81 194 TRP A C 1
ATOM 1504 O O . TRP A 1 194 ? -3.107 -6.642 22.630 1.00 81.81 194 TRP A O 1
ATOM 1514 N N . GLN A 1 195 ? -2.567 -4.468 22.631 1.00 82.19 195 GLN A N 1
ATOM 1515 C CA . GLN A 1 195 ? -2.906 -4.280 24.042 1.00 82.19 195 GLN A CA 1
ATOM 1516 C C . GLN A 1 195 ? -4.397 -4.514 24.307 1.00 82.19 195 GLN A C 1
ATOM 1518 O O . GLN A 1 195 ? -4.747 -5.183 25.282 1.00 82.19 195 GLN A O 1
ATOM 1523 N N . ALA A 1 196 ? -5.269 -4.016 23.427 1.00 80.69 196 ALA A N 1
ATOM 1524 C CA . ALA A 1 196 ? -6.709 -4.232 23.531 1.00 80.69 196 ALA A CA 1
ATOM 1525 C C . ALA A 1 196 ? -7.075 -5.719 23.369 1.00 80.69 196 ALA A C 1
ATOM 1527 O O . ALA A 1 196 ? -7.872 -6.249 24.146 1.00 80.69 196 ALA A O 1
ATOM 1528 N N . LEU A 1 197 ? -6.448 -6.415 22.414 1.00 83.31 197 LEU A N 1
ATOM 1529 C CA . LEU A 1 197 ? -6.636 -7.852 22.203 1.00 83.31 197 LEU A CA 1
ATOM 1530 C C . LEU A 1 197 ? -6.133 -8.677 23.389 1.00 83.31 197 LEU A C 1
ATOM 1532 O O . LEU A 1 197 ? -6.870 -9.521 23.892 1.00 83.31 197 LEU A O 1
ATOM 1536 N N . LYS A 1 198 ? -4.926 -8.397 23.897 1.00 84.31 198 LYS A N 1
ATOM 1537 C CA . LYS A 1 198 ? -4.377 -9.082 25.075 1.00 84.31 198 LYS A CA 1
ATOM 1538 C C . LYS A 1 198 ? -5.287 -8.904 26.287 1.00 84.31 198 LYS A C 1
ATOM 1540 O O . LYS A 1 198 ? -5.574 -9.866 26.991 1.00 84.31 198 LYS A O 1
ATOM 1545 N N . GLN A 1 199 ? -5.799 -7.694 26.504 1.00 82.69 199 GLN A N 1
ATOM 1546 C CA . GLN A 1 199 ? -6.750 -7.454 27.582 1.00 82.69 199 GLN A CA 1
ATOM 1547 C C . GLN A 1 199 ? -8.069 -8.217 27.380 1.00 82.69 199 GLN A C 1
ATOM 1549 O O . GLN A 1 199 ? -8.629 -8.747 28.341 1.00 82.69 199 GLN A O 1
ATOM 1554 N N . SER A 1 200 ? -8.574 -8.273 26.145 1.00 83.19 200 SER A N 1
ATOM 1555 C CA . SER A 1 200 ? -9.751 -9.074 25.803 1.00 83.19 200 SER A CA 1
ATOM 1556 C C . SER A 1 200 ? -9.539 -10.540 26.180 1.00 83.19 200 SER A C 1
ATOM 1558 O O . SER A 1 200 ? -10.349 -11.098 26.917 1.00 83.19 200 SER A O 1
ATOM 1560 N N . SER A 1 201 ? -8.410 -11.127 25.768 1.00 83.31 201 SER A N 1
ATOM 1561 C CA . SER A 1 201 ? -8.040 -12.508 26.094 1.00 83.31 201 SER A CA 1
ATOM 1562 C C . SER A 1 201 ? -7.931 -12.738 27.602 1.00 83.31 201 SER A C 1
ATOM 1564 O O . SER A 1 201 ? -8.467 -13.722 28.102 1.00 83.31 201 SER A O 1
ATOM 1566 N N . GLN A 1 202 ? -7.337 -11.802 28.351 1.00 84.75 202 GLN A N 1
ATOM 1567 C CA . GLN A 1 202 ? -7.256 -11.878 29.816 1.00 84.75 202 GLN A CA 1
ATOM 1568 C C . GLN A 1 202 ? -8.635 -11.926 30.483 1.00 84.75 202 GLN A C 1
ATOM 1570 O O . GLN A 1 202 ? -8.853 -12.744 31.374 1.00 84.75 202 GLN A O 1
ATOM 1575 N N . LYS A 1 203 ? -9.583 -11.089 30.042 1.00 82.94 203 LYS A N 1
ATOM 1576 C CA . LYS A 1 203 ? -10.955 -11.096 30.577 1.00 82.94 203 LYS A CA 1
ATOM 1577 C C . LYS A 1 203 ? -11.696 -12.388 30.241 1.00 82.94 203 LYS A C 1
ATOM 1579 O O . LYS A 1 203 ? -12.360 -12.949 31.109 1.00 82.94 203 LYS A O 1
ATOM 1584 N N . ILE A 1 204 ? -11.525 -12.891 29.017 1.00 84.44 204 ILE A N 1
ATOM 1585 C CA . ILE A 1 204 ? -12.119 -14.161 28.576 1.00 84.44 204 ILE A CA 1
ATOM 1586 C C . ILE A 1 204 ? -11.566 -15.326 29.402 1.00 84.44 204 ILE A C 1
ATOM 1588 O O . ILE A 1 204 ? -12.337 -16.169 29.849 1.00 84.44 204 ILE A O 1
ATOM 1592 N N . ALA A 1 205 ? -10.257 -15.349 29.669 1.00 81.81 205 ALA A N 1
ATOM 1593 C CA . ALA A 1 205 ? -9.614 -16.370 30.498 1.00 81.81 205 ALA A CA 1
ATOM 1594 C C . ALA A 1 205 ? -10.123 -16.378 31.955 1.00 81.81 205 ALA A C 1
ATOM 1596 O O . ALA A 1 205 ? -10.122 -17.427 32.596 1.00 81.81 205 ALA A O 1
ATOM 1597 N N . GLN A 1 206 ? -10.579 -15.226 32.461 1.00 83.31 206 GLN A N 1
ATOM 1598 C CA . GLN A 1 206 ? -11.192 -15.058 33.787 1.00 83.31 206 GLN A CA 1
ATOM 1599 C C . GLN A 1 206 ? -12.709 -15.329 33.799 1.00 83.31 206 GLN A C 1
ATOM 1601 O O . GLN A 1 206 ? -13.356 -15.134 34.826 1.00 83.31 206 GLN A O 1
ATOM 1606 N N . GLY A 1 207 ? -13.301 -15.736 32.671 1.00 81.06 207 GLY A N 1
ATOM 1607 C CA . GLY A 1 207 ? -14.740 -15.992 32.564 1.00 81.06 207 GLY A CA 1
ATOM 1608 C C . GLY A 1 207 ? -15.606 -14.730 32.463 1.00 81.06 207 GLY A C 1
ATOM 1609 O O . GLY A 1 207 ? -16.829 -14.813 32.558 1.00 81.06 207 GLY A O 1
ATOM 1610 N N . GLN A 1 208 ? -14.999 -13.558 32.269 1.00 82.06 208 GLN A N 1
ATOM 1611 C CA . GLN A 1 208 ? -15.707 -12.283 32.169 1.00 82.06 208 GLN A CA 1
ATOM 1612 C C . GLN A 1 208 ? -16.006 -11.930 30.709 1.00 82.06 208 GLN A C 1
ATOM 1614 O O . GLN A 1 208 ? -15.249 -12.270 29.798 1.00 82.06 208 GLN A O 1
ATOM 1619 N N . ALA A 1 209 ? -17.102 -11.201 30.485 1.00 80.12 209 ALA A N 1
ATOM 1620 C CA . ALA A 1 209 ? -17.397 -10.638 29.172 1.00 80.12 209 ALA A CA 1
ATOM 1621 C C . ALA A 1 209 ? -16.288 -9.656 28.759 1.00 80.12 209 ALA A C 1
ATOM 1623 O O . ALA A 1 209 ? -15.808 -8.846 29.564 1.00 80.12 209 ALA A O 1
ATOM 1624 N N . SER A 1 210 ? -15.871 -9.727 27.496 1.00 80.31 210 SER A N 1
ATOM 1625 C CA . SER A 1 210 ? -14.840 -8.847 26.957 1.00 80.31 210 SER A CA 1
ATOM 1626 C C . SER A 1 210 ? -15.473 -7.709 26.154 1.00 80.31 210 SER A C 1
ATOM 1628 O O . SER A 1 210 ? -16.571 -7.865 25.624 1.00 80.31 210 SER A O 1
ATOM 1630 N N . PRO A 1 211 ? -14.792 -6.561 26.000 1.00 72.31 211 PRO A N 1
ATOM 1631 C CA . PRO A 1 211 ? -15.299 -5.480 25.156 1.00 72.31 211 PRO A CA 1
ATOM 1632 C C . PRO A 1 211 ? -15.596 -5.918 23.712 1.00 72.31 211 PRO A C 1
ATOM 1634 O O . PRO A 1 211 ? -16.515 -5.399 23.093 1.00 72.31 211 PRO A O 1
ATOM 1637 N N . PHE A 1 212 ? -14.850 -6.898 23.190 1.00 74.06 212 PHE A N 1
ATOM 1638 C CA . PHE A 1 212 ? -15.032 -7.452 21.840 1.00 74.06 212 PHE A CA 1
ATOM 1639 C C . PHE A 1 212 ? -16.102 -8.554 21.787 1.00 74.06 212 PHE A C 1
ATOM 1641 O O . PHE A 1 212 ? -16.716 -8.801 20.747 1.00 74.06 212 PHE A O 1
ATOM 1648 N N . HIS A 1 213 ? -16.341 -9.220 22.916 1.00 74.81 213 HIS A N 1
ATOM 1649 C CA . HIS A 1 213 ? -17.314 -10.291 23.070 1.00 74.81 213 HIS A CA 1
ATOM 1650 C C . HIS A 1 213 ? -18.220 -9.981 24.258 1.00 74.81 213 HIS A C 1
ATOM 1652 O O . HIS A 1 213 ? -17.957 -10.390 25.388 1.00 74.81 213 HIS A O 1
ATOM 1658 N N . ASN A 1 214 ? -19.316 -9.268 23.982 1.00 70.75 214 ASN A N 1
ATOM 1659 C CA . ASN A 1 214 ? -20.293 -8.839 24.987 1.00 70.75 214 ASN A CA 1
ATOM 1660 C C . ASN A 1 214 ? -21.225 -9.980 25.460 1.00 70.75 214 ASN A C 1
ATOM 1662 O O . ASN A 1 214 ? -22.426 -9.797 25.629 1.00 70.75 214 ASN A O 1
ATOM 1666 N N . HIS A 1 215 ? -20.683 -11.188 25.597 1.00 76.00 215 HIS A N 1
ATOM 1667 C CA . HIS A 1 215 ? -21.353 -12.377 26.113 1.00 76.00 215 HIS A CA 1
ATOM 1668 C C . HIS A 1 215 ? -20.400 -13.116 27.056 1.00 76.00 215 HIS A C 1
ATOM 1670 O O . HIS A 1 215 ? -19.181 -12.978 26.947 1.00 76.00 215 HIS A O 1
ATOM 1676 N N . GLN A 1 216 ? -20.945 -13.893 27.995 1.00 76.25 216 GLN A N 1
ATOM 1677 C CA . GLN A 1 216 ? -20.113 -14.721 28.868 1.00 76.25 216 GLN A CA 1
ATOM 1678 C C . GLN A 1 216 ? -19.412 -15.811 28.041 1.00 76.25 216 GLN A C 1
ATOM 1680 O O . GLN A 1 216 ? -20.070 -16.482 27.239 1.00 76.25 216 GLN A O 1
ATOM 1685 N N . PRO A 1 217 ? -18.090 -15.985 28.204 1.00 78.75 217 PRO A N 1
ATOM 1686 C CA . PRO A 1 217 ? -17.331 -16.932 27.407 1.00 78.75 217 PRO A CA 1
ATOM 1687 C C . PRO A 1 217 ? -17.621 -18.369 27.842 1.00 78.75 217 PRO A C 1
ATOM 1689 O O . PRO A 1 217 ? -17.636 -18.689 29.030 1.00 78.75 217 PRO A O 1
ATOM 1692 N N . ASN A 1 218 ? -17.806 -19.252 26.865 1.00 85.44 218 ASN A N 1
ATOM 1693 C CA . ASN A 1 218 ? -18.011 -20.680 27.093 1.00 85.44 218 ASN A CA 1
ATOM 1694 C C . ASN A 1 218 ? -16.709 -21.350 27.589 1.00 85.44 218 ASN A C 1
ATOM 1696 O O . ASN A 1 218 ? -15.617 -20.874 27.280 1.00 85.44 218 ASN A O 1
ATOM 1700 N N . ALA A 1 219 ? -16.786 -22.492 28.280 1.00 81.94 219 ALA A N 1
ATOM 1701 C CA . ALA A 1 219 ? -15.628 -23.198 28.849 1.00 81.94 219 ALA A CA 1
ATOM 1702 C C . ALA A 1 219 ? -14.515 -23.473 27.814 1.00 81.94 219 ALA A C 1
ATOM 1704 O O . ALA A 1 219 ? -13.329 -23.326 28.100 1.00 81.94 219 ALA A O 1
ATOM 1705 N N . LYS A 1 220 ? -14.894 -23.775 26.564 1.00 82.06 220 LYS A N 1
ATOM 1706 C CA . LYS A 1 220 ? -13.949 -23.931 25.445 1.00 82.06 220 LYS A CA 1
ATOM 1707 C C . LYS A 1 220 ? -13.213 -22.627 25.106 1.00 82.06 220 LYS A C 1
ATOM 1709 O O . LYS A 1 220 ? -12.018 -22.653 24.836 1.00 82.06 220 LYS A O 1
ATOM 1714 N N . GLN A 1 221 ? -13.916 -21.495 25.110 1.00 79.88 221 GLN A N 1
ATOM 1715 C CA . GLN A 1 221 ? -13.324 -20.180 24.843 1.00 79.88 221 GLN A CA 1
ATOM 1716 C C . GLN A 1 221 ? -12.402 -19.749 25.989 1.00 79.88 221 GLN A C 1
ATOM 1718 O O . GLN A 1 221 ? -11.348 -19.180 25.728 1.00 79.88 221 GLN A O 1
ATOM 1723 N N . GLN A 1 222 ? -12.758 -20.079 27.234 1.00 79.94 222 GLN A N 1
ATOM 1724 C CA . GLN A 1 222 ? -11.916 -19.835 28.408 1.00 79.94 222 GLN A CA 1
ATOM 1725 C C . GLN A 1 222 ? -10.614 -20.646 28.346 1.00 79.94 222 GLN A C 1
ATOM 1727 O O . GLN A 1 222 ? -9.540 -20.077 28.517 1.00 79.94 222 GLN A O 1
ATOM 1732 N N . ALA A 1 223 ? -10.688 -21.940 28.014 1.00 79.50 223 ALA A N 1
ATOM 1733 C CA . ALA A 1 223 ? -9.508 -22.795 27.864 1.00 79.50 223 ALA A CA 1
ATOM 1734 C C . ALA A 1 223 ? -8.564 -22.296 26.755 1.00 79.50 223 ALA A C 1
ATOM 1736 O O . ALA A 1 223 ? -7.357 -22.202 26.960 1.00 79.50 223 ALA A O 1
ATOM 1737 N N . ILE A 1 224 ? -9.110 -21.908 25.595 1.00 79.19 224 ILE A N 1
ATOM 1738 C CA . ILE A 1 224 ? -8.314 -21.320 24.504 1.00 79.19 224 ILE A CA 1
ATOM 1739 C C . ILE A 1 224 ? -7.669 -20.005 24.958 1.00 79.19 224 ILE A C 1
ATOM 1741 O O . ILE A 1 224 ? -6.487 -19.783 24.712 1.00 79.19 224 ILE A O 1
ATOM 1745 N N . ALA A 1 225 ? -8.418 -19.144 25.648 1.00 75.44 225 ALA A N 1
ATOM 1746 C CA . ALA A 1 225 ? -7.898 -17.870 26.127 1.00 75.44 225 ALA A CA 1
ATOM 1747 C C . ALA A 1 225 ? -6.797 -18.032 27.184 1.00 75.44 225 ALA A C 1
ATOM 1749 O O . ALA A 1 225 ? -5.888 -17.213 27.208 1.00 75.44 225 ALA A O 1
ATOM 1750 N N . GLN A 1 226 ? -6.835 -19.080 28.014 1.00 76.06 226 GLN A N 1
ATOM 1751 C CA . GLN A 1 226 ? -5.771 -19.392 28.977 1.00 76.06 226 GLN A CA 1
ATOM 1752 C C . GLN A 1 226 ? -4.474 -19.856 28.304 1.00 76.06 226 GLN A C 1
ATOM 1754 O O . GLN A 1 226 ? -3.401 -19.555 28.809 1.00 76.06 226 GLN A O 1
ATOM 1759 N N . ILE A 1 227 ? -4.560 -20.542 27.159 1.00 76.69 227 ILE A N 1
ATOM 1760 C CA . ILE A 1 227 ? -3.384 -20.986 26.387 1.00 76.69 227 ILE A CA 1
ATOM 1761 C C . ILE A 1 227 ? -2.701 -19.809 25.672 1.00 76.69 227 ILE A C 1
ATOM 1763 O O . ILE A 1 227 ? -1.489 -19.811 25.487 1.00 76.69 227 ILE A O 1
ATOM 1767 N N . VAL A 1 228 ? -3.480 -18.815 25.239 1.00 69.50 228 VAL A N 1
ATOM 1768 C CA . VAL A 1 228 ? -2.995 -17.655 24.465 1.00 69.50 228 VAL A CA 1
ATOM 1769 C C . VAL A 1 228 ? -2.370 -16.565 25.356 1.00 69.50 228 VAL A C 1
ATOM 1771 O O . VAL A 1 228 ? -1.743 -15.640 24.835 1.00 69.50 228 VAL A O 1
ATOM 1774 N N . ASN A 1 229 ? -2.559 -16.637 26.676 1.00 58.22 229 ASN A N 1
ATOM 1775 C CA . ASN A 1 229 ? -2.233 -15.564 27.621 1.00 58.22 229 ASN A CA 1
ATOM 1776 C C . ASN A 1 229 ? -0.800 -15.606 28.163 1.00 58.22 229 ASN A C 1
ATOM 1778 O O . ASN A 1 229 ? -0.327 -16.715 28.483 1.00 58.22 229 ASN A O 1
#